Protein AF-A0A7S2Q1T5-F1 (afdb_monomer)

Nearest PDB structures (foldseek):
  7xq0-assembly1_A  TM=6.386E-01  e=3.402E-02  Homo sapiens
  7xpz-assembly1_A  TM=6.525E-01  e=1.070E-01  Homo sapiens
  7tx7-assembly1_A  TM=6.427E-01  e=5.008E-01  Homo sapiens
  8xv2-assembly1_A  TM=7.021E-01  e=6.818E-01  Escherichia coli
  8tth-assembly1_A  TM=6.198E-01  e=5.469E-01  Staphylococcus aureus

Solvent-accessible surface area (backbone atoms only — not comparable to full-atom values): 14417 Å² total; per-residue (Å²): 144,86,85,76,72,75,69,58,65,66,62,68,72,72,74,75,70,66,77,78,72,77,80,82,82,68,97,44,71,70,61,55,48,50,58,53,72,68,34,66,68,50,51,51,48,32,51,30,50,14,50,48,48,24,44,45,52,32,48,51,54,52,50,50,50,57,37,60,71,27,58,82,79,44,44,70,61,30,50,48,54,60,70,44,42,64,60,54,51,54,45,28,74,64,49,23,58,54,49,43,52,45,31,72,76,71,35,60,24,64,50,44,51,49,33,48,49,26,46,45,51,20,37,50,28,69,58,68,44,55,79,85,40,46,61,55,23,53,52,27,41,29,53,26,50,23,36,50,53,33,50,52,53,51,48,43,65,60,39,43,56,79,87,48,35,67,57,54,50,51,51,40,52,50,44,25,59,70,45,34,60,54,30,60,72,42,64,82,45,60,61,62,61,39,31,50,51,48,38,48,52,34,45,68,42,36,46,59,48,22,52,51,37,46,55,24,49,79,69,75,45,62,43,64,70,83,73,76,82,67,74,86,74,75,85,85,81,85,82,85,81,91,75,90,82,94,81,82,91,79,83,89,134

Secondary structure (DSSP, 8-state):
---SSHHHHHHHTSS-------------HHHHHHHHHH-HHHHHHHHHHHHHHHHHHHHHHHHHHHHHHHTTT-HHHHHHHHHHHHHHHHTHHHHHHHHHHHHHHH-HHHHHHHHHHHHHHHHHHHHH--GGGHHHHHHHHHHHHHHHHHHHHHHHHHHS-HHHHHHHHHHHHHHHHHHTHHHHHTSSS-HHHHHHHHHHHHHHHHHHHHHHHHHHHHTT-TT---GGGSGGGS-------------------

Radius of gyration: 26.72 Å; Cα contacts (8 Å, |Δi|>4): 213; chains: 1; bounding box: 74×46×107 Å

Structure (mmCIF, N/CA/C/O backbone):
data_AF-A0A7S2Q1T5-F1
#
_entry.id   AF-A0A7S2Q1T5-F1
#
loop_
_atom_site.group_PDB
_atom_site.id
_atom_site.type_symbol
_atom_site.label_atom_id
_atom_site.label_alt_id
_atom_site.label_comp_id
_atom_site.label_asym_id
_atom_site.label_entity_id
_atom_site.label_seq_id
_atom_site.pdbx_PDB_ins_code
_atom_site.Cartn_x
_atom_site.Cartn_y
_atom_site.Cartn_z
_atom_site.occupancy
_atom_site.B_iso_or_equiv
_atom_site.auth_seq_id
_atom_site.auth_comp_id
_atom_site.auth_asym_id
_atom_site.auth_atom_id
_atom_site.pdbx_PDB_model_num
ATOM 1 N N . TYR A 1 1 ? -54.653 -20.239 -0.314 1.00 38.56 1 TYR A N 1
ATOM 2 C CA . TYR A 1 1 ? -53.300 -20.462 -0.855 1.00 38.56 1 TYR A CA 1
ATOM 3 C C . TYR A 1 1 ? -52.506 -19.168 -0.736 1.00 38.56 1 TYR A C 1
ATOM 5 O O . TYR A 1 1 ? -52.424 -18.409 -1.685 1.00 38.56 1 TYR A O 1
ATOM 13 N N . ALA A 1 2 ? -52.001 -18.876 0.459 1.00 35.34 2 ALA A N 1
ATOM 14 C CA . ALA A 1 2 ? -51.075 -17.777 0.718 1.00 35.34 2 ALA A CA 1
ATOM 15 C C . ALA A 1 2 ? -50.133 -18.292 1.808 1.00 35.34 2 ALA A C 1
ATOM 17 O O . ALA A 1 2 ? -50.491 -18.339 2.980 1.00 35.34 2 ALA A O 1
ATOM 18 N N . SER A 1 3 ? -49.017 -18.876 1.385 1.00 38.25 3 SER A N 1
ATOM 19 C CA . SER A 1 3 ? -48.050 -19.536 2.257 1.00 38.25 3 SER A CA 1
ATOM 20 C C . SER A 1 3 ? -46.736 -19.643 1.499 1.00 38.25 3 SER A C 1
ATOM 22 O O . SER A 1 3 ? -46.649 -20.447 0.578 1.00 38.25 3 SER A O 1
ATOM 24 N N . SER A 1 4 ? -45.770 -18.795 1.867 1.00 37.28 4 SER A N 1
ATOM 25 C CA . SER A 1 4 ? -44.366 -19.162 2.145 1.00 37.28 4 SER A CA 1
ATOM 26 C C . SER A 1 4 ? -43.333 -18.085 1.792 1.00 37.28 4 SER A C 1
ATOM 28 O O . SER A 1 4 ? -42.191 -18.224 2.219 1.00 37.28 4 SER A O 1
ATOM 30 N N . GLU A 1 5 ? -43.676 -17.008 1.078 1.00 39.00 5 GLU A N 1
ATOM 31 C CA . GLU A 1 5 ? -42.655 -16.042 0.616 1.00 39.00 5 GLU A CA 1
ATOM 32 C C . GLU A 1 5 ? -42.371 -14.879 1.586 1.00 39.00 5 GLU A C 1
ATOM 34 O O . GLU A 1 5 ? -41.233 -14.413 1.667 1.00 39.00 5 GLU A O 1
ATOM 39 N N . ASP A 1 6 ? -43.316 -14.497 2.449 1.00 35.53 6 ASP A N 1
ATOM 40 C CA . ASP A 1 6 ? -43.117 -13.356 3.364 1.00 35.53 6 ASP A CA 1
ATOM 41 C C . ASP A 1 6 ? -42.281 -13.679 4.621 1.00 35.53 6 ASP A C 1
ATOM 43 O O . ASP A 1 6 ? -41.791 -12.786 5.317 1.00 35.53 6 ASP A O 1
ATOM 47 N N . SER A 1 7 ? -42.027 -14.961 4.906 1.00 35.47 7 SER A N 1
ATOM 48 C CA . SER A 1 7 ? -41.220 -15.379 6.066 1.00 35.47 7 SER A CA 1
ATOM 49 C C . SER A 1 7 ? -39.706 -15.270 5.836 1.00 35.47 7 SER A C 1
ATOM 51 O O . SER A 1 7 ? -38.944 -15.294 6.810 1.00 35.47 7 SER A O 1
ATOM 53 N N . ALA A 1 8 ? -39.240 -15.186 4.586 1.00 35.84 8 ALA A N 1
ATOM 54 C CA . ALA A 1 8 ? -37.808 -15.147 4.283 1.00 35.84 8 ALA A CA 1
ATOM 55 C C . ALA A 1 8 ? -37.251 -13.714 4.313 1.00 35.84 8 ALA A C 1
ATOM 57 O O . ALA A 1 8 ? -36.136 -13.492 4.791 1.00 35.84 8 ALA A O 1
ATOM 58 N N . GLN A 1 9 ? -38.052 -12.720 3.915 1.00 36.47 9 GLN A N 1
ATOM 59 C CA . GLN A 1 9 ? -37.635 -11.315 3.942 1.00 36.47 9 GLN A CA 1
ATOM 60 C C . GLN A 1 9 ? -37.572 -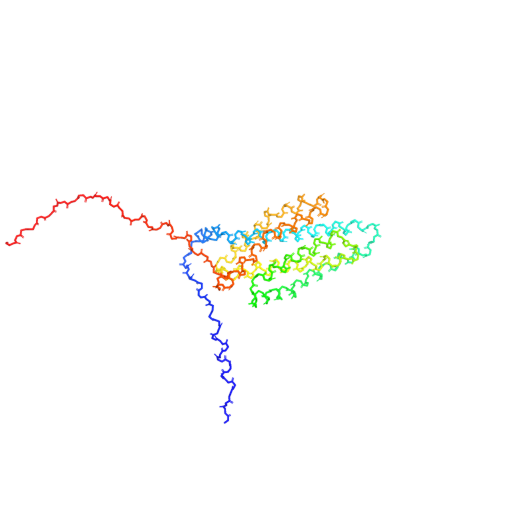10.727 5.359 1.00 36.47 9 GLN A C 1
ATOM 62 O O . GLN A 1 9 ? -36.718 -9.885 5.645 1.00 36.47 9 GLN A O 1
ATOM 67 N N . PHE A 1 10 ? -38.383 -11.225 6.297 1.00 32.50 10 PHE A N 1
ATOM 68 C CA . PHE A 1 10 ? -38.368 -10.728 7.677 1.00 32.50 10 PHE A CA 1
ATOM 69 C C . PHE A 1 10 ? -37.199 -11.267 8.524 1.00 32.50 10 PHE A C 1
ATOM 71 O O . PHE A 1 10 ? -36.849 -10.686 9.554 1.00 32.50 10 PHE A O 1
ATOM 78 N N . LYS A 1 11 ? -36.540 -12.349 8.084 1.00 31.81 11 LYS A N 1
ATOM 79 C CA . LYS A 1 11 ? -35.374 -12.934 8.774 1.00 31.81 11 LYS A CA 1
ATOM 80 C C . LYS A 1 11 ? -34.030 -12.358 8.322 1.00 31.81 11 LYS A C 1
ATOM 82 O O . LYS A 1 11 ? -33.058 -12.480 9.064 1.00 31.81 11 LYS A O 1
ATOM 87 N N . PHE A 1 12 ? -33.971 -11.674 7.178 1.00 31.44 12 PHE A N 1
ATOM 88 C CA . PHE A 1 12 ? -32.728 -11.071 6.677 1.00 31.44 12 PHE A CA 1
ATOM 89 C C . PHE A 1 12 ? -32.431 -9.683 7.278 1.00 31.44 12 PHE A C 1
ATOM 91 O O . PHE A 1 12 ? -31.288 -9.236 7.274 1.00 31.44 12 PHE A O 1
ATOM 98 N N . ARG A 1 13 ? -33.425 -9.022 7.893 1.00 33.59 13 ARG A N 1
ATOM 99 C CA . ARG A 1 13 ? -33.257 -7.711 8.556 1.00 33.59 13 ARG A CA 1
ATOM 100 C C . ARG A 1 13 ? -32.803 -7.759 10.022 1.00 33.59 13 ARG A C 1
ATOM 102 O O . ARG A 1 13 ? -32.566 -6.707 10.602 1.00 33.59 13 ARG A O 1
ATOM 109 N N . ARG A 1 14 ? -32.656 -8.940 10.641 1.00 32.34 14 ARG A N 1
ATOM 110 C CA . ARG A 1 14 ? -32.351 -9.074 12.089 1.00 32.34 14 ARG A CA 1
ATOM 111 C C . ARG A 1 14 ? -30.921 -9.499 12.450 1.00 32.34 14 ARG A C 1
ATOM 113 O O . ARG A 1 14 ? -30.653 -9.734 13.622 1.00 32.34 14 ARG A O 1
ATOM 120 N N . LYS A 1 15 ? -29.993 -9.565 11.489 1.00 30.88 15 LYS A N 1
ATOM 121 C CA . LYS A 1 15 ? -28.557 -9.825 11.750 1.00 30.88 15 LYS A CA 1
ATOM 122 C C . LYS A 1 15 ? -27.617 -8.677 11.358 1.00 30.88 15 LYS A C 1
ATOM 124 O O . LYS A 1 15 ? -26.413 -8.872 11.275 1.00 30.88 15 LYS A O 1
ATOM 129 N N . LEU A 1 16 ? -28.159 -7.470 11.208 1.00 32.78 16 LEU A N 1
ATOM 130 C CA . LEU A 1 16 ? -27.409 -6.214 11.318 1.00 32.78 16 LEU A CA 1
ATOM 131 C C . LEU A 1 16 ? -27.564 -5.657 12.742 1.00 32.78 16 LEU A C 1
ATOM 133 O O . LEU A 1 16 ? -27.908 -4.500 12.948 1.00 32.78 16 LEU A O 1
ATOM 137 N N . SER A 1 17 ? -27.323 -6.493 13.755 1.00 30.30 17 SER A N 1
ATOM 138 C CA . SER A 1 17 ? -26.876 -5.958 15.036 1.00 30.30 17 SER A CA 1
ATOM 139 C C . SER A 1 17 ? -25.410 -5.591 14.835 1.00 30.30 17 SER A C 1
ATOM 141 O O . SER A 1 17 ? -24.516 -6.409 15.060 1.00 30.30 17 SER A O 1
ATOM 143 N N . LEU A 1 18 ? -25.180 -4.375 14.333 1.00 35.44 18 LEU A N 1
ATOM 144 C CA . LEU A 1 18 ? -23.934 -3.671 14.605 1.00 35.44 18 LEU A CA 1
ATOM 145 C C . LEU A 1 18 ? -23.643 -3.888 16.096 1.00 35.44 18 LEU A C 1
ATOM 147 O O . LEU A 1 18 ? -24.544 -3.636 16.906 1.00 35.44 18 LEU A O 1
ATOM 151 N N . PRO A 1 19 ? -22.465 -4.403 16.491 1.00 32.06 19 PRO A N 1
ATOM 152 C CA . PRO A 1 19 ? -22.077 -4.267 17.879 1.00 32.06 19 PRO A CA 1
ATOM 153 C C . PRO A 1 19 ? -22.154 -2.770 18.158 1.00 32.06 19 PRO A C 1
ATOM 155 O O . PRO A 1 19 ? -21.551 -1.977 17.434 1.00 32.06 19 PRO A O 1
ATOM 158 N N . ALA A 1 20 ? -22.991 -2.394 19.123 1.00 36.72 20 ALA A N 1
ATOM 159 C CA . ALA A 1 20 ? -23.042 -1.043 19.632 1.00 36.72 20 ALA A CA 1
ATOM 160 C C . ALA A 1 20 ? -21.623 -0.714 20.103 1.00 36.72 20 ALA A C 1
ATOM 162 O O . ALA A 1 20 ? -21.206 -1.126 21.184 1.00 36.72 20 ALA A O 1
ATOM 163 N N . ALA A 1 21 ? -20.849 -0.058 19.238 1.00 39.84 21 ALA A N 1
ATOM 164 C CA . ALA A 1 21 ? -19.653 0.639 19.645 1.00 39.84 21 ALA A CA 1
ATOM 165 C C . ALA A 1 21 ? -20.145 1.634 20.692 1.00 39.84 21 ALA A C 1
ATOM 167 O O . ALA A 1 21 ? -21.014 2.457 20.397 1.00 39.84 21 ALA A O 1
ATOM 168 N N . GLY A 1 22 ? -19.694 1.443 21.932 1.00 35.31 22 GLY A N 1
ATOM 169 C CA . GLY A 1 22 ? -20.070 2.282 23.055 1.00 35.31 22 GLY A CA 1
ATOM 170 C C . GLY A 1 22 ? -19.948 3.743 22.651 1.00 35.31 22 GLY A C 1
ATOM 171 O O . GLY A 1 22 ? -18.884 4.200 22.241 1.00 35.31 22 GLY A O 1
ATOM 172 N N . LEU A 1 23 ? -21.082 4.434 22.716 1.00 41.38 23 LEU A N 1
ATOM 173 C CA . LEU A 1 23 ? -21.193 5.874 22.594 1.00 41.38 23 LEU A CA 1
ATOM 174 C C . LEU A 1 23 ? -20.383 6.512 23.726 1.00 41.38 23 LEU A C 1
ATOM 176 O O . LEU A 1 23 ? -20.900 6.714 24.820 1.00 41.38 23 LEU A O 1
ATOM 180 N N . CYS A 1 24 ? -19.134 6.878 23.458 1.00 40.81 24 CYS A N 1
ATOM 181 C CA . CYS A 1 24 ? -18.542 8.044 24.104 1.00 40.81 24 CYS A CA 1
ATOM 182 C C . CYS A 1 24 ? -19.036 9.269 23.325 1.00 40.81 24 CYS A C 1
ATOM 184 O O . CYS A 1 24 ? -18.337 9.819 22.484 1.00 40.81 24 CYS A O 1
ATOM 186 N N . GLY A 1 25 ? -20.307 9.620 23.536 1.00 42.06 25 GLY A N 1
ATOM 187 C CA . GLY A 1 25 ? -20.882 10.867 23.053 1.00 42.06 25 GLY A CA 1
ATOM 188 C C . GLY A 1 25 ? -20.414 12.006 23.949 1.00 42.06 25 GLY A C 1
ATOM 189 O O . GLY A 1 25 ? -20.877 12.136 25.078 1.00 42.06 25 GLY A O 1
ATOM 190 N N . GLY A 1 26 ? -19.487 12.813 23.448 1.00 43.25 26 GLY A N 1
ATOM 191 C CA . GLY A 1 26 ? -19.022 14.034 24.093 1.00 43.25 26 GLY A CA 1
ATOM 192 C C . GLY A 1 26 ? -18.026 14.726 23.177 1.00 43.25 26 GLY A C 1
ATOM 193 O O . GLY A 1 26 ? -16.894 14.276 23.055 1.00 43.25 26 GLY A O 1
ATOM 194 N N . SER A 1 27 ? -18.460 15.795 22.505 1.00 48.47 27 SER A N 1
ATOM 195 C CA . SER A 1 27 ? -17.718 16.508 21.460 1.00 48.47 27 SER A CA 1
ATOM 196 C C . SER A 1 27 ? -16.504 17.273 22.006 1.00 48.47 27 SER A C 1
ATOM 198 O O . SER A 1 27 ? -16.461 18.501 21.993 1.00 48.47 27 SER A O 1
ATOM 200 N N . ASN A 1 28 ? -15.491 16.554 22.467 1.00 54.44 28 ASN A N 1
ATOM 201 C CA . ASN A 1 28 ? -14.189 17.105 22.795 1.00 54.44 28 ASN A CA 1
ATOM 202 C C . ASN A 1 28 ? -13.192 16.518 21.800 1.00 54.44 28 ASN A C 1
ATOM 204 O O . ASN A 1 28 ? -12.457 15.592 22.128 1.00 54.44 28 ASN A O 1
ATOM 208 N N . GLY A 1 29 ? -13.150 17.062 20.578 1.00 59.19 29 GLY A N 1
ATOM 209 C CA . GLY A 1 29 ? -12.287 16.548 19.502 1.00 59.19 29 GLY A CA 1
ATOM 210 C C . GLY A 1 29 ? -10.804 16.405 19.891 1.00 59.19 29 GLY A C 1
ATOM 211 O O . GLY A 1 29 ? -10.095 15.572 19.337 1.00 59.19 29 GLY A O 1
ATOM 212 N N . LEU A 1 30 ? -10.336 17.158 20.895 1.00 61.34 30 LEU A N 1
ATOM 213 C CA . LEU A 1 30 ? -8.997 17.020 21.486 1.00 61.34 30 LEU A CA 1
ATOM 214 C C . LEU A 1 30 ? -8.839 15.799 22.413 1.00 61.34 30 LEU A C 1
ATOM 216 O O . LEU A 1 30 ? -7.769 15.188 22.432 1.00 61.34 30 LEU A O 1
ATOM 220 N N . ALA A 1 31 ? -9.870 15.438 23.179 1.00 61.03 31 ALA A N 1
ATOM 221 C CA . ALA A 1 31 ? -9.855 14.258 24.043 1.00 61.03 31 ALA A CA 1
ATOM 222 C C . ALA A 1 31 ? -9.924 12.971 23.205 1.00 61.03 31 ALA A C 1
ATOM 224 O O . ALA A 1 31 ? -9.130 12.054 23.420 1.00 61.03 31 ALA A O 1
ATOM 225 N N . ASP A 1 32 ? -10.771 12.964 22.174 1.00 65.94 32 ASP A N 1
ATOM 226 C CA . ASP A 1 32 ? -10.878 11.857 21.218 1.00 65.94 32 ASP A CA 1
ATOM 227 C C . ASP A 1 32 ? -9.577 11.652 20.436 1.00 65.94 32 ASP A C 1
ATOM 229 O O . ASP A 1 32 ? -9.099 10.524 20.292 1.00 65.94 32 ASP A O 1
ATOM 233 N N . LEU A 1 33 ? -8.925 12.742 20.017 1.00 71.19 33 LEU A N 1
ATOM 234 C CA . LEU A 1 33 ? -7.611 12.685 19.379 1.00 71.19 33 LEU A CA 1
ATOM 235 C C . LEU A 1 33 ? -6.562 12.027 20.289 1.00 71.19 33 LEU A C 1
ATOM 237 O O . LEU A 1 33 ? -5.771 11.206 19.823 1.00 71.19 33 LEU A O 1
ATOM 241 N N . ARG A 1 34 ? -6.555 12.350 21.589 1.00 75.38 34 ARG A N 1
ATOM 242 C CA . ARG A 1 34 ? -5.617 11.750 22.550 1.00 75.38 34 ARG A CA 1
ATOM 243 C C . ARG A 1 34 ? -5.838 10.241 22.679 1.00 75.38 34 ARG A C 1
ATOM 245 O O . ARG A 1 34 ? -4.854 9.509 22.735 1.00 75.38 34 ARG A O 1
ATOM 252 N N . VAL A 1 35 ? -7.086 9.773 22.692 1.00 72.94 35 VAL A N 1
ATOM 253 C CA . VAL A 1 35 ? -7.415 8.335 22.747 1.00 72.94 35 VAL A CA 1
ATOM 254 C C . VAL A 1 35 ? -6.992 7.617 21.461 1.00 72.94 35 VAL A C 1
ATOM 256 O O . VAL A 1 35 ? -6.421 6.527 21.508 1.00 72.94 35 VAL A O 1
ATOM 259 N N . VAL A 1 36 ? -7.197 8.242 20.300 1.00 74.19 36 VAL A N 1
ATOM 260 C CA . VAL A 1 36 ? -6.747 7.695 19.010 1.00 74.19 36 VAL A CA 1
ATOM 261 C C . VAL A 1 36 ? -5.221 7.568 18.965 1.00 74.19 36 VAL A C 1
ATOM 263 O O . VAL A 1 36 ? -4.707 6.525 18.549 1.00 74.19 36 VAL A O 1
ATOM 266 N N . LEU A 1 37 ? -4.506 8.607 19.410 1.00 78.19 37 LEU A N 1
ATOM 267 C CA . LEU A 1 37 ? -3.043 8.683 19.395 1.00 78.19 37 LEU A CA 1
ATOM 268 C C . LEU A 1 37 ? -2.368 7.889 20.522 1.00 78.19 37 LEU A C 1
ATOM 270 O O . LEU A 1 37 ? -1.185 7.583 20.408 1.00 78.19 37 LEU A O 1
ATOM 274 N N . SER A 1 38 ? -3.065 7.533 21.600 1.00 78.88 38 SER A N 1
ATOM 275 C CA . SER A 1 38 ? -2.488 6.704 22.669 1.00 78.88 38 SER A CA 1
ATOM 276 C C . SER A 1 38 ? -2.499 5.209 22.334 1.00 78.88 38 SER A C 1
ATOM 278 O O . SER A 1 38 ? -1.778 4.424 22.950 1.00 78.88 38 SER A O 1
ATOM 280 N N . SER A 1 39 ? -3.274 4.796 21.327 1.00 80.44 39 SER A N 1
ATOM 281 C CA . SER A 1 39 ? -3.381 3.394 20.939 1.00 80.44 39 SER A CA 1
ATOM 282 C C . SER A 1 39 ? -2.200 2.940 20.076 1.00 80.44 39 SER A C 1
ATOM 284 O O . SER A 1 39 ? -2.057 3.329 18.914 1.00 80.44 39 SER A O 1
ATOM 286 N N . LEU A 1 40 ? -1.389 2.016 20.607 1.00 79.94 40 LEU A N 1
ATOM 287 C CA . LEU A 1 40 ? -0.318 1.336 19.860 1.00 79.94 40 LEU A CA 1
ATOM 288 C C . LEU A 1 40 ? -0.837 0.695 18.563 1.00 79.94 40 LEU A C 1
ATOM 290 O O . LEU A 1 40 ? -0.150 0.675 17.545 1.00 79.94 40 LEU A O 1
ATOM 294 N N . ARG A 1 41 ? -2.073 0.190 18.587 1.00 80.75 41 ARG A N 1
ATOM 295 C CA . ARG A 1 41 ? -2.730 -0.423 17.431 1.00 80.75 41 ARG A CA 1
ATOM 296 C C . ARG A 1 41 ? -2.937 0.587 16.295 1.00 80.75 41 ARG A C 1
ATOM 298 O O . ARG A 1 41 ? -2.727 0.227 15.137 1.00 80.75 41 ARG A O 1
ATOM 305 N N . THR A 1 42 ? -3.306 1.828 16.615 1.00 84.19 42 THR A N 1
ATOM 306 C CA . THR A 1 42 ? -3.422 2.923 15.638 1.00 84.19 42 THR A CA 1
ATOM 307 C C . THR A 1 42 ? -2.062 3.250 15.023 1.00 84.19 42 THR A C 1
ATOM 309 O O . THR A 1 42 ? -1.956 3.382 13.807 1.00 84.19 42 THR A O 1
ATOM 312 N N . TRP A 1 43 ? -1.001 3.308 15.832 1.00 84.06 43 TRP A N 1
ATOM 313 C CA . TRP A 1 43 ? 0.351 3.567 15.328 1.00 84.06 43 TRP A CA 1
ATOM 314 C C . TRP A 1 43 ? 0.884 2.448 14.437 1.00 84.06 43 TR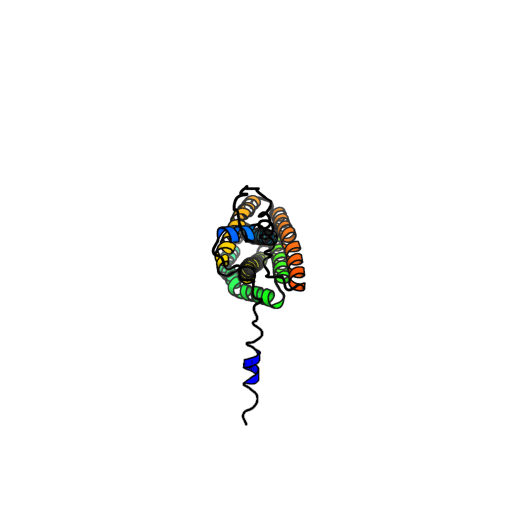P A C 1
ATOM 316 O O . TRP A 1 43 ? 1.451 2.733 13.387 1.00 84.06 43 TRP A O 1
ATOM 326 N N . LEU A 1 44 ? 0.659 1.181 14.799 1.00 83.69 44 LEU A N 1
ATOM 327 C CA . LEU A 1 44 ? 1.007 0.045 13.939 1.00 83.69 44 LEU A CA 1
ATOM 328 C C . LEU A 1 44 ? 0.250 0.092 12.608 1.00 83.69 44 LEU A C 1
ATOM 330 O O . LEU A 1 44 ? 0.838 -0.188 11.565 1.00 83.69 44 LEU A O 1
ATOM 334 N N . PHE A 1 45 ? -1.025 0.493 12.633 1.00 88.12 45 PHE A N 1
ATOM 335 C CA . PHE A 1 45 ? -1.796 0.746 11.420 1.00 88.12 45 PHE A CA 1
ATOM 336 C C . PHE A 1 45 ? -1.181 1.877 10.585 1.00 88.12 45 PHE A C 1
ATOM 338 O O . PHE A 1 45 ? -0.913 1.661 9.408 1.00 88.12 45 PHE A O 1
ATOM 345 N N . PHE A 1 46 ? -0.902 3.046 11.170 1.00 89.88 46 PHE A N 1
ATOM 346 C CA . PHE A 1 46 ? -0.320 4.184 10.449 1.00 89.88 46 PHE A CA 1
ATOM 347 C C . PHE A 1 46 ? 1.056 3.873 9.859 1.00 89.88 46 PHE A C 1
ATOM 349 O O . PHE A 1 46 ? 1.318 4.222 8.710 1.00 89.88 46 PHE A O 1
ATOM 356 N N . LEU A 1 47 ? 1.917 3.184 10.609 1.00 87.56 47 LEU A N 1
ATOM 357 C CA . LEU A 1 47 ? 3.239 2.776 10.141 1.00 87.56 47 LEU A CA 1
ATOM 358 C C . LEU A 1 47 ? 3.145 1.709 9.047 1.00 87.56 47 LEU A C 1
ATOM 360 O O . LEU A 1 47 ? 3.825 1.825 8.031 1.00 87.56 47 LEU A O 1
ATOM 364 N N . GLY A 1 48 ? 2.292 0.693 9.218 1.00 86.31 48 GLY A N 1
ATOM 365 C CA . GLY A 1 48 ? 2.112 -0.372 8.228 1.00 86.31 48 GLY A CA 1
ATOM 366 C C . GLY A 1 48 ? 1.512 0.152 6.927 1.00 86.31 48 GLY A C 1
ATOM 367 O O . GLY A 1 48 ? 2.038 -0.107 5.844 1.00 86.31 48 GLY A O 1
ATOM 368 N N . TYR A 1 49 ? 0.462 0.967 7.043 1.00 87.44 49 TYR A N 1
ATOM 369 C CA . TYR A 1 49 ? -0.125 1.700 5.926 1.00 87.44 49 TYR A CA 1
ATOM 370 C C . TYR A 1 49 ? 0.924 2.568 5.229 1.00 87.44 49 TYR A C 1
ATOM 372 O O . TYR A 1 49 ? 1.131 2.432 4.025 1.00 87.44 49 TYR A O 1
ATOM 380 N N . GLY A 1 50 ? 1.620 3.413 5.993 1.00 88.94 50 GLY A N 1
ATOM 381 C CA . GLY A 1 50 ? 2.600 4.351 5.470 1.00 88.94 50 GLY A CA 1
ATOM 382 C C . GLY A 1 50 ? 3.723 3.653 4.716 1.00 88.94 50 GLY A C 1
ATOM 383 O O . GLY A 1 50 ? 3.967 3.984 3.564 1.00 88.94 50 GLY A O 1
ATOM 384 N N . VAL A 1 51 ? 4.344 2.624 5.297 1.00 88.81 51 VAL A N 1
ATOM 385 C CA . VAL A 1 51 ? 5.440 1.885 4.648 1.00 88.81 51 VAL A CA 1
ATOM 386 C C . VAL A 1 51 ? 4.992 1.191 3.365 1.00 88.81 51 VAL A C 1
ATOM 388 O O . VAL A 1 51 ? 5.701 1.254 2.358 1.00 88.81 51 VAL A O 1
ATOM 391 N N . CYS A 1 52 ? 3.820 0.557 3.343 1.00 89.56 52 CYS A N 1
ATOM 392 C CA . CYS A 1 52 ? 3.334 -0.080 2.121 1.00 89.56 52 CYS A CA 1
ATOM 393 C C . CYS A 1 52 ? 2.925 0.930 1.047 1.00 89.56 52 CYS A C 1
ATOM 395 O O . CYS A 1 52 ? 3.225 0.718 -0.127 1.00 89.56 52 CYS A O 1
ATOM 397 N N . ALA A 1 53 ? 2.291 2.035 1.432 1.00 89.12 53 ALA A N 1
ATOM 398 C CA . ALA A 1 53 ? 1.949 3.102 0.505 1.00 89.12 53 ALA A CA 1
ATOM 399 C C . ALA A 1 53 ? 3.217 3.757 -0.071 1.00 89.12 53 ALA A C 1
ATOM 401 O O . ALA A 1 53 ? 3.330 3.942 -1.282 1.00 89.12 53 ALA A O 1
ATOM 402 N N . THR A 1 54 ? 4.222 4.017 0.769 1.00 88.94 54 THR A N 1
ATOM 403 C CA . THR A 1 54 ? 5.541 4.507 0.351 1.00 88.94 54 THR A CA 1
ATOM 404 C C . THR A 1 54 ? 6.267 3.502 -0.548 1.00 88.94 54 THR A C 1
ATOM 406 O O . THR A 1 54 ? 6.919 3.918 -1.500 1.00 88.94 54 THR A O 1
ATOM 409 N N . SER A 1 55 ? 6.107 2.192 -0.329 1.00 87.06 55 SER A N 1
ATOM 410 C CA . SER A 1 55 ? 6.642 1.159 -1.234 1.00 87.06 55 SER A CA 1
ATOM 411 C C . SER A 1 55 ? 6.013 1.249 -2.630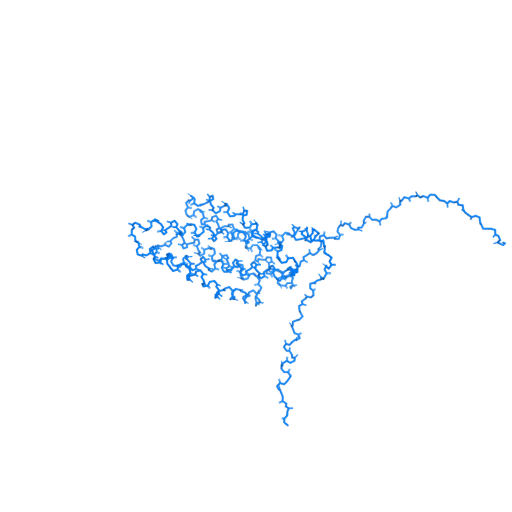 1.00 87.06 55 SER A C 1
ATOM 413 O O . SER A 1 55 ? 6.710 1.093 -3.630 1.00 87.06 55 SER A O 1
ATOM 415 N N . GLY A 1 56 ? 4.714 1.559 -2.710 1.00 86.88 56 GLY A N 1
ATOM 416 C CA . GLY A 1 56 ? 4.035 1.842 -3.975 1.00 86.88 56 GLY A CA 1
ATOM 417 C C . GLY A 1 56 ? 4.562 3.109 -4.659 1.00 86.88 56 GLY A C 1
ATOM 418 O O . GLY A 1 56 ? 4.842 3.093 -5.856 1.00 86.88 56 GLY A O 1
ATOM 419 N N . VAL A 1 57 ? 4.776 4.189 -3.897 1.00 87.62 57 VAL A N 1
ATOM 420 C CA . VAL A 1 57 ? 5.360 5.445 -4.412 1.00 87.62 57 VAL A CA 1
ATOM 421 C C . VAL A 1 57 ? 6.777 5.223 -4.942 1.00 87.62 57 VAL A C 1
ATOM 423 O O . VAL A 1 57 ? 7.070 5.600 -6.074 1.00 87.62 57 VAL A O 1
ATOM 426 N N . TRP A 1 58 ? 7.642 4.571 -4.161 1.00 88.06 58 TRP A N 1
ATOM 427 C CA . TRP A 1 58 ? 8.984 4.179 -4.598 1.00 88.06 58 TRP A CA 1
ATOM 428 C C . TRP A 1 58 ? 8.919 3.345 -5.878 1.00 88.06 58 TRP A C 1
ATOM 430 O O . TRP A 1 58 ? 9.630 3.618 -6.843 1.00 88.06 58 TRP A O 1
ATOM 440 N N . GLY A 1 59 ? 8.007 2.374 -5.916 1.00 83.88 59 GLY A N 1
ATOM 441 C CA . GLY A 1 59 ? 7.802 1.522 -7.071 1.00 83.88 59 GLY A CA 1
ATOM 442 C C . GLY A 1 59 ? 7.450 2.277 -8.347 1.00 83.88 59 GLY A C 1
ATOM 443 O O . GLY A 1 59 ? 7.980 1.970 -9.413 1.00 83.88 59 GLY A O 1
ATOM 444 N N . LEU A 1 60 ? 6.602 3.295 -8.228 1.00 84.62 60 LEU A N 1
ATOM 445 C CA . LEU A 1 60 ? 6.221 4.161 -9.336 1.00 84.62 60 LEU A CA 1
ATOM 446 C C . LEU A 1 60 ? 7.405 5.003 -9.838 1.00 84.62 60 LEU A C 1
ATOM 448 O O . LEU A 1 60 ? 7.593 5.113 -11.047 1.00 84.62 60 LEU A O 1
ATOM 452 N N . VAL A 1 61 ? 8.239 5.526 -8.931 1.00 85.62 61 VAL A N 1
ATOM 453 C CA . VAL A 1 61 ? 9.467 6.268 -9.281 1.00 85.62 61 VAL A CA 1
ATOM 454 C C . VAL A 1 61 ? 10.459 5.371 -10.026 1.00 85.62 61 VAL A C 1
ATOM 456 O O . VAL A 1 61 ? 10.952 5.746 -11.089 1.00 85.62 61 VAL A O 1
ATOM 459 N N . ILE A 1 62 ? 10.723 4.163 -9.517 1.00 84.75 62 ILE A N 1
ATOM 460 C CA . ILE A 1 62 ? 11.633 3.216 -10.177 1.00 84.75 62 ILE A CA 1
ATOM 461 C C . ILE A 1 62 ? 11.078 2.778 -11.532 1.00 84.75 62 ILE A C 1
ATOM 463 O O . ILE A 1 62 ? 11.828 2.723 -12.505 1.00 84.75 62 ILE A O 1
ATOM 467 N N . PHE A 1 63 ? 9.775 2.502 -11.622 1.00 83.81 63 PHE A N 1
ATOM 468 C CA . PHE A 1 63 ? 9.129 2.147 -12.881 1.00 83.81 63 PHE A CA 1
ATOM 469 C C . PHE A 1 63 ? 9.290 3.251 -13.935 1.00 83.81 63 PHE A C 1
ATOM 471 O O . PHE A 1 63 ? 9.672 2.961 -15.067 1.00 83.81 63 PHE A O 1
ATOM 478 N N . GLN A 1 64 ? 9.073 4.517 -13.564 1.00 83.31 64 GLN A N 1
ATOM 479 C CA . GLN A 1 64 ? 9.316 5.649 -14.461 1.00 83.31 64 GLN A CA 1
ATOM 480 C C . GLN A 1 64 ? 10.783 5.723 -14.903 1.00 83.31 64 GLN A C 1
ATOM 482 O O . GLN A 1 64 ? 11.042 5.893 -16.092 1.00 83.31 64 GLN A O 1
ATOM 487 N N . GLY A 1 65 ? 11.735 5.512 -13.988 1.00 82.62 65 GLY A N 1
ATOM 488 C CA . GLY A 1 65 ? 13.159 5.434 -14.326 1.00 82.62 65 GLY A CA 1
ATOM 489 C C . GLY A 1 65 ? 13.468 4.337 -15.352 1.00 82.62 65 GLY A C 1
ATOM 490 O O . GLY A 1 65 ? 14.146 4.597 -16.344 1.00 82.62 65 GLY A O 1
ATOM 491 N N . VAL A 1 66 ? 12.902 3.137 -15.176 1.00 81.06 66 VAL A N 1
ATOM 492 C CA . VAL A 1 66 ? 13.039 2.023 -16.134 1.00 81.06 66 VAL A CA 1
ATOM 493 C C . VAL A 1 66 ? 12.466 2.391 -17.501 1.00 81.06 66 VAL A C 1
ATOM 495 O O . VAL A 1 66 ? 13.083 2.091 -18.517 1.00 81.06 66 VAL A O 1
ATOM 498 N N . VAL A 1 67 ? 11.303 3.042 -17.554 1.00 82.06 67 VAL A N 1
ATOM 499 C CA . VAL A 1 67 ? 10.697 3.471 -18.823 1.00 82.06 67 VAL A CA 1
ATOM 500 C C . VAL A 1 67 ? 11.572 4.515 -19.524 1.00 82.06 67 VAL A C 1
ATOM 502 O O . VAL A 1 67 ? 11.816 4.381 -20.722 1.00 82.06 67 VAL A O 1
ATOM 505 N N . MET A 1 68 ? 12.091 5.509 -18.795 1.00 82.44 68 MET A N 1
ATOM 506 C CA . MET A 1 68 ? 12.947 6.565 -19.354 1.00 82.44 68 MET A CA 1
ATOM 507 C C . MET A 1 68 ? 14.281 6.029 -19.886 1.00 82.44 68 MET A C 1
ATOM 509 O O . MET A 1 68 ? 14.694 6.414 -20.975 1.00 82.44 68 MET A O 1
ATOM 513 N N . GLU A 1 69 ? 14.927 5.089 -19.187 1.00 80.62 69 GLU A N 1
ATOM 514 C CA . GLU A 1 69 ? 16.148 4.419 -19.674 1.00 80.62 69 GLU A CA 1
ATOM 515 C C . GLU A 1 69 ? 15.934 3.709 -21.024 1.00 80.62 69 GLU A C 1
ATOM 517 O O . GLU A 1 69 ? 16.870 3.533 -21.803 1.00 80.62 69 GLU A O 1
ATOM 522 N N . GLN A 1 70 ? 14.697 3.301 -21.319 1.00 74.38 70 GLN A N 1
ATOM 523 C CA . GLN A 1 70 ? 14.346 2.536 -22.516 1.00 74.38 70 GLN A CA 1
ATOM 524 C C . GLN A 1 70 ? 13.849 3.403 -23.673 1.00 74.38 70 GLN A C 1
ATOM 526 O O . GLN A 1 70 ? 13.779 2.909 -24.801 1.00 74.38 70 GLN A O 1
ATOM 531 N N . GLN A 1 71 ? 13.588 4.694 -23.442 1.00 72.38 71 GLN A N 1
ATOM 532 C CA . GLN A 1 71 ? 13.210 5.655 -24.487 1.00 72.38 71 GLN A CA 1
ATOM 533 C C . GLN A 1 71 ? 14.323 5.921 -25.521 1.00 72.38 71 GLN A C 1
ATOM 535 O O . GLN A 1 71 ? 14.088 6.662 -26.459 1.00 72.38 71 GLN A O 1
ATOM 540 N N . GLY A 1 72 ? 15.505 5.305 -25.397 1.00 67.94 72 GLY A N 1
ATOM 541 C CA . GLY A 1 72 ? 16.550 5.311 -26.434 1.00 67.94 72 GLY A CA 1
ATOM 542 C C . GLY A 1 72 ? 16.834 3.952 -27.089 1.00 67.94 72 GLY A C 1
ATOM 543 O O . GLY A 1 72 ? 17.636 3.885 -28.015 1.00 67.94 72 GLY A O 1
ATOM 544 N N . TYR A 1 73 ? 16.210 2.864 -26.616 1.00 73.12 73 TYR A N 1
ATOM 545 C CA . TYR A 1 73 ? 16.488 1.491 -27.077 1.00 73.12 73 TYR A CA 1
ATOM 546 C C . TYR A 1 73 ? 15.241 0.765 -27.589 1.00 73.12 73 TYR A C 1
ATOM 548 O O . TYR A 1 73 ? 15.307 0.037 -28.577 1.00 73.12 73 TYR A O 1
ATOM 556 N N . ASN A 1 74 ? 14.095 0.946 -26.928 1.00 79.69 74 ASN A N 1
ATOM 557 C CA . ASN A 1 74 ? 12.826 0.331 -27.307 1.00 79.69 74 ASN A CA 1
ATOM 558 C C . ASN A 1 74 ? 11.663 1.290 -27.019 1.00 79.69 74 ASN A C 1
ATOM 560 O O . ASN A 1 74 ? 10.801 1.045 -26.168 1.00 79.69 74 ASN A O 1
ATOM 564 N N . GLU A 1 75 ? 11.659 2.404 -27.752 1.00 81.94 75 GLU A N 1
ATOM 565 C CA . GLU A 1 75 ? 10.672 3.481 -27.630 1.00 81.94 75 GLU A CA 1
ATOM 566 C C . GLU A 1 75 ? 9.231 2.985 -27.749 1.00 81.94 75 GLU A C 1
ATOM 568 O O . GLU A 1 75 ? 8.355 3.438 -27.015 1.00 81.94 75 GLU A O 1
ATOM 573 N N . HIS A 1 76 ? 8.972 2.022 -28.640 1.00 84.25 76 HIS A N 1
ATOM 574 C CA . HIS A 1 76 ? 7.623 1.504 -28.845 1.00 84.25 76 HIS A CA 1
ATOM 575 C C . HIS A 1 76 ? 7.054 0.878 -27.565 1.00 84.25 76 HIS A C 1
ATOM 577 O O . HIS A 1 76 ? 5.939 1.207 -27.160 1.00 84.25 76 HIS A O 1
ATOM 583 N N . MET A 1 77 ? 7.828 0.023 -26.888 1.00 79.69 77 MET A N 1
ATOM 584 C CA . MET A 1 77 ? 7.384 -0.613 -25.648 1.00 79.69 77 MET A CA 1
ATOM 585 C C . MET A 1 77 ? 7.316 0.379 -24.477 1.00 79.69 77 MET A C 1
ATOM 587 O O . MET A 1 77 ? 6.371 0.321 -23.690 1.00 79.69 77 MET A O 1
ATOM 591 N N . ALA A 1 78 ? 8.257 1.325 -24.383 1.00 80.50 78 ALA A N 1
ATOM 592 C CA . ALA A 1 78 ? 8.230 2.387 -23.371 1.00 80.50 78 ALA A CA 1
ATOM 593 C C . ALA A 1 78 ? 6.977 3.281 -23.499 1.00 80.50 78 ALA A C 1
ATOM 595 O O . ALA A 1 78 ? 6.304 3.585 -22.506 1.00 80.50 78 ALA A O 1
ATOM 596 N N . ASN A 1 79 ? 6.608 3.631 -24.734 1.00 83.31 79 ASN A N 1
ATOM 597 C CA . ASN A 1 79 ? 5.408 4.409 -25.031 1.00 83.31 79 ASN A CA 1
ATOM 598 C C . ASN A 1 79 ? 4.132 3.616 -24.731 1.00 83.31 79 ASN A C 1
ATOM 600 O O . ASN A 1 79 ? 3.197 4.172 -24.157 1.00 83.31 79 ASN A O 1
ATOM 604 N N . GLN A 1 80 ? 4.093 2.316 -25.045 1.00 84.06 80 GLN A N 1
ATOM 605 C CA . GLN A 1 80 ? 2.954 1.466 -24.685 1.00 84.06 80 GLN A CA 1
ATOM 606 C C . GLN A 1 80 ? 2.767 1.358 -23.167 1.00 84.06 80 GLN A C 1
ATOM 608 O O . GLN A 1 80 ? 1.653 1.543 -22.683 1.00 84.06 80 GLN A O 1
ATOM 613 N N . LEU A 1 81 ? 3.836 1.113 -22.406 1.00 81.69 81 LEU A N 1
ATOM 614 C CA . LEU A 1 81 ? 3.764 1.032 -20.943 1.00 81.69 81 LEU A CA 1
ATOM 615 C C . LEU A 1 81 ? 3.209 2.325 -20.328 1.00 81.69 81 LEU A C 1
ATOM 617 O O . LEU A 1 81 ? 2.328 2.274 -19.471 1.00 81.69 81 LEU A O 1
ATOM 621 N N . THR A 1 82 ? 3.664 3.479 -20.818 1.00 81.81 82 THR A N 1
ATOM 622 C CA . THR A 1 82 ? 3.165 4.790 -20.378 1.00 81.81 82 THR A CA 1
ATOM 623 C C . THR A 1 82 ? 1.701 5.006 -20.766 1.00 81.81 82 THR A C 1
ATOM 625 O O . THR A 1 82 ? 0.900 5.433 -19.937 1.00 81.81 82 THR A O 1
ATOM 628 N N . ALA A 1 83 ? 1.323 4.676 -22.006 1.00 84.44 83 ALA A N 1
ATOM 629 C CA . ALA A 1 83 ? -0.032 4.884 -22.518 1.00 84.44 83 ALA A CA 1
ATOM 630 C C . ALA A 1 83 ? -1.085 4.021 -21.802 1.00 84.44 83 ALA A C 1
ATOM 632 O O . ALA A 1 83 ? -2.213 4.465 -21.596 1.00 84.44 83 ALA A O 1
ATOM 633 N N . TRP A 1 84 ? -0.723 2.800 -21.400 1.00 82.69 84 TRP A N 1
ATOM 634 C CA . TRP A 1 84 ? -1.631 1.867 -20.727 1.00 82.69 84 TRP A CA 1
ATOM 635 C C . TRP A 1 84 ? -1.615 1.978 -19.200 1.00 82.69 84 TRP A C 1
ATOM 637 O O . TRP A 1 84 ? -2.524 1.459 -18.550 1.00 82.69 84 TRP A O 1
ATOM 647 N N . MET A 1 85 ? -0.641 2.680 -18.613 1.00 80.69 85 MET A N 1
ATOM 648 C CA . MET A 1 85 ? -0.555 2.889 -17.166 1.00 80.69 85 MET A CA 1
ATOM 649 C C . MET A 1 85 ? -1.869 3.407 -16.543 1.00 80.69 85 MET A C 1
ATOM 651 O O . MET A 1 85 ? -2.274 2.841 -15.526 1.00 80.69 85 MET A O 1
ATOM 655 N N . PRO A 1 86 ? -2.599 4.385 -17.126 1.00 82.00 86 PRO A N 1
ATOM 656 C CA . PRO A 1 86 ? -3.883 4.829 -16.576 1.00 82.00 86 PRO A CA 1
ATOM 657 C C . PRO A 1 86 ? -4.946 3.728 -16.562 1.00 82.00 86 PRO A C 1
ATOM 659 O O . PRO A 1 86 ? -5.737 3.641 -15.629 1.00 82.00 86 PRO A O 1
ATOM 662 N N . ILE A 1 87 ? -4.964 2.861 -17.578 1.00 83.69 87 ILE A N 1
ATOM 663 C CA . ILE A 1 87 ? -5.921 1.751 -17.668 1.00 83.69 87 ILE A CA 1
ATOM 664 C C . ILE A 1 87 ? -5.618 0.718 -16.586 1.00 83.69 87 ILE A C 1
ATOM 666 O O . ILE A 1 87 ? -6.529 0.277 -15.884 1.00 83.69 87 ILE A O 1
ATOM 670 N N . VAL A 1 88 ? -4.338 0.383 -16.399 1.00 82.38 88 VAL A N 1
ATOM 671 C CA . VAL A 1 88 ? -3.916 -0.512 -15.318 1.00 82.38 88 VAL A CA 1
ATOM 672 C C . VAL A 1 88 ? -4.252 0.104 -13.960 1.00 82.38 88 VAL A C 1
ATOM 674 O O . VAL A 1 88 ? -4.859 -0.576 -13.141 1.00 82.38 88 VAL A O 1
ATOM 677 N N . ALA A 1 89 ? -3.967 1.390 -13.741 1.00 79.50 89 ALA A N 1
ATOM 678 C CA . ALA A 1 89 ? -4.305 2.093 -12.501 1.00 79.50 89 ALA A CA 1
ATOM 679 C C . ALA A 1 89 ? -5.820 2.087 -12.217 1.00 79.50 89 ALA A C 1
ATOM 681 O O . ALA A 1 89 ? -6.252 1.801 -11.099 1.00 79.50 89 ALA A O 1
ATOM 682 N N . ASN A 1 90 ? -6.648 2.313 -13.240 1.00 82.44 90 ASN A N 1
ATOM 683 C CA . ASN A 1 90 ? -8.107 2.287 -13.119 1.00 82.44 90 ASN A CA 1
ATOM 684 C C . ASN A 1 90 ? -8.667 0.893 -12.811 1.00 82.44 90 ASN A C 1
ATOM 686 O O . ASN A 1 90 ? -9.766 0.786 -12.267 1.00 82.44 90 ASN A O 1
ATOM 690 N N . ALA A 1 91 ? -7.921 -0.188 -13.060 1.00 84.62 91 ALA A N 1
ATOM 691 C CA . ALA A 1 91 ? -8.341 -1.513 -12.612 1.00 84.62 91 ALA A CA 1
ATOM 692 C C . ALA A 1 91 ? -8.435 -1.606 -11.072 1.00 84.62 91 ALA A C 1
ATOM 694 O O . ALA A 1 91 ? -9.118 -2.493 -10.559 1.00 84.62 91 ALA A O 1
ATOM 695 N N . THR A 1 92 ? -7.850 -0.657 -10.323 1.00 83.44 92 THR A N 1
ATOM 696 C CA . THR A 1 92 ? -8.099 -0.498 -8.878 1.00 83.44 92 THR A CA 1
ATOM 697 C C . THR A 1 92 ? -9.595 -0.412 -8.554 1.00 83.44 92 THR A C 1
ATOM 699 O O . THR A 1 92 ? -10.019 -0.996 -7.560 1.00 83.44 92 THR A O 1
ATOM 702 N N . PHE A 1 93 ? -10.425 0.221 -9.395 1.00 83.19 93 PHE A N 1
ATOM 703 C CA . PHE A 1 93 ? -11.877 0.297 -9.162 1.00 83.19 93 PHE A CA 1
ATOM 704 C C . PHE A 1 93 ? -12.565 -1.072 -9.186 1.00 83.19 93 PHE A C 1
ATOM 706 O O . PHE A 1 93 ? -13.592 -1.256 -8.538 1.00 83.19 93 PHE A O 1
ATOM 713 N N . VAL A 1 94 ? -11.991 -2.040 -9.902 1.00 88.12 94 VAL A N 1
ATOM 714 C CA . VAL A 1 94 ? -12.494 -3.417 -9.961 1.00 88.12 94 VAL A CA 1
ATOM 715 C C . VAL A 1 94 ? -11.948 -4.242 -8.798 1.00 88.12 94 VAL A C 1
ATOM 717 O O . VAL A 1 94 ? -12.690 -5.003 -8.181 1.00 88.12 94 VAL A O 1
ATOM 720 N N . PHE A 1 95 ? -10.663 -4.089 -8.469 1.00 89.00 95 PHE A N 1
ATOM 721 C CA . PHE A 1 95 ? -10.015 -4.901 -7.438 1.00 89.00 95 PHE A CA 1
ATOM 722 C C . PHE A 1 95 ? -10.325 -4.439 -6.006 1.00 89.00 95 PHE A C 1
ATOM 724 O O . PHE A 1 95 ? -10.413 -5.281 -5.110 1.00 89.00 95 PHE A O 1
ATOM 731 N N . ALA A 1 96 ? -10.541 -3.142 -5.765 1.00 90.19 96 ALA A N 1
ATOM 732 C CA . ALA A 1 96 ? -10.758 -2.610 -4.415 1.00 90.19 96 ALA A CA 1
ATOM 733 C C . ALA A 1 96 ? -12.019 -3.177 -3.742 1.00 90.19 96 ALA A C 1
ATOM 735 O O . ALA A 1 96 ? -11.922 -3.602 -2.586 1.00 90.19 96 ALA A O 1
ATOM 736 N N . PRO A 1 97 ? -13.165 -3.314 -4.443 1.00 91.62 97 PRO A N 1
ATOM 737 C CA . PRO A 1 97 ? -14.320 -4.031 -3.912 1.00 91.62 97 PRO A CA 1
ATOM 738 C C . PRO A 1 97 ? -14.020 -5.487 -3.537 1.00 91.62 97 PRO A C 1
ATOM 740 O O . PRO A 1 97 ? -14.538 -5.971 -2.535 1.00 91.62 97 PRO A O 1
ATOM 743 N N . LEU A 1 98 ? -13.161 -6.192 -4.288 1.00 93.62 98 LEU A N 1
ATOM 744 C CA . LEU A 1 98 ? -12.792 -7.579 -3.972 1.00 93.62 98 LEU A CA 1
ATOM 745 C C . LEU A 1 98 ? -12.001 -7.666 -2.663 1.00 93.62 98 LEU A C 1
ATOM 747 O O . LEU A 1 98 ? -12.243 -8.563 -1.855 1.00 93.62 98 LEU A O 1
ATOM 751 N N . VAL A 1 99 ? -11.089 -6.717 -2.431 1.00 94.31 99 VAL A N 1
ATOM 752 C CA . VAL A 1 99 ? -10.366 -6.614 -1.156 1.00 94.31 99 VAL A CA 1
ATOM 753 C C . VAL A 1 99 ? -11.333 -6.269 -0.021 1.00 94.31 99 VAL A C 1
ATOM 755 O O . VAL A 1 99 ? -11.262 -6.885 1.040 1.00 94.31 99 VAL A O 1
ATOM 758 N N . GLY A 1 100 ? -12.285 -5.359 -0.248 1.00 92.56 100 GLY A N 1
ATOM 759 C CA . GLY A 1 100 ? -13.351 -5.053 0.712 1.00 92.56 100 GLY A CA 1
ATOM 760 C C . GLY A 1 100 ? -14.166 -6.293 1.096 1.00 92.56 100 GLY A C 1
ATOM 761 O O . GLY A 1 100 ? -14.272 -6.619 2.278 1.00 92.56 100 GLY A O 1
ATOM 762 N N . MET A 1 101 ? -14.632 -7.061 0.106 1.00 93.56 101 MET A N 1
ATOM 763 C CA . MET A 1 101 ? -15.351 -8.322 0.332 1.00 93.56 101 MET A CA 1
ATOM 764 C C . MET A 1 101 ? -14.504 -9.355 1.084 1.00 93.56 101 MET A C 1
AT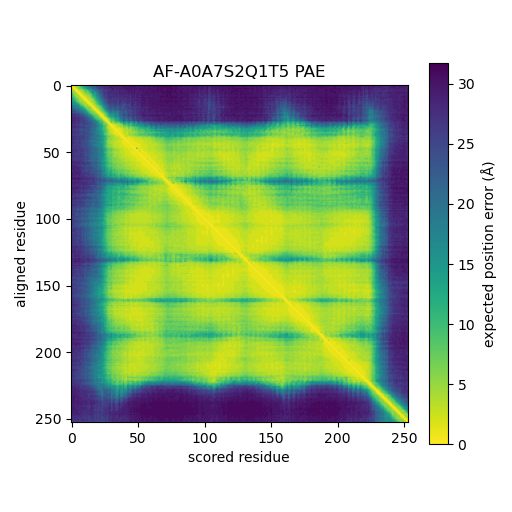OM 766 O O . MET A 1 101 ? -15.023 -10.076 1.938 1.00 93.56 101 MET A O 1
ATOM 770 N N . LEU A 1 102 ? -13.197 -9.431 0.806 1.00 94.56 102 LEU A N 1
ATOM 771 C CA . LEU A 1 102 ? -12.280 -10.291 1.556 1.00 94.56 102 LEU A CA 1
ATOM 772 C C . LEU A 1 102 ? -12.220 -9.882 3.035 1.00 94.56 102 LEU A C 1
ATOM 774 O O . LEU A 1 102 ? -12.278 -10.754 3.904 1.00 94.56 102 LEU A O 1
ATOM 778 N N . ILE A 1 103 ? -12.143 -8.578 3.316 1.00 94.75 103 ILE A N 1
ATOM 779 C CA . ILE A 1 103 ? -12.133 -8.037 4.681 1.00 94.75 103 ILE A CA 1
ATOM 780 C C . ILE A 1 103 ? -13.463 -8.323 5.385 1.00 94.75 103 ILE A C 1
ATOM 782 O O . ILE A 1 103 ? -13.474 -8.715 6.552 1.00 94.75 103 ILE A O 1
ATOM 786 N N . ASP A 1 104 ? -14.591 -8.162 4.698 1.00 92.31 104 ASP A N 1
ATOM 787 C CA . ASP A 1 104 ? -15.913 -8.468 5.251 1.00 92.31 104 ASP A CA 1
ATOM 788 C C . ASP A 1 104 ? -16.045 -9.953 5.617 1.00 92.31 104 ASP A C 1
ATOM 790 O O . ASP A 1 104 ? -16.464 -10.293 6.728 1.00 92.31 104 ASP A O 1
ATOM 794 N N . ALA A 1 105 ? -15.626 -10.841 4.713 1.00 92.88 105 ALA A N 1
ATOM 795 C CA . ALA A 1 105 ? -15.779 -12.281 4.876 1.00 92.88 105 ALA A CA 1
ATOM 796 C C . ALA A 1 105 ? -14.794 -12.888 5.886 1.00 92.88 105 ALA A C 1
ATOM 798 O O . ALA A 1 105 ? -15.176 -13.739 6.692 1.00 92.88 105 ALA A O 1
ATOM 799 N N . LYS A 1 106 ? -13.518 -12.487 5.839 1.00 92.62 106 LYS A N 1
ATOM 800 C CA . LYS A 1 106 ? -12.428 -13.156 6.572 1.00 92.62 106 LYS A CA 1
ATOM 801 C C . LYS A 1 106 ? -11.666 -12.252 7.548 1.00 92.62 106 LYS A C 1
ATOM 803 O O . LYS A 1 106 ? -10.785 -12.751 8.245 1.00 92.62 106 LYS A O 1
ATOM 808 N N . GLY A 1 107 ? -12.014 -10.971 7.640 1.00 92.06 107 GLY A N 1
ATOM 809 C CA . GLY A 1 107 ? -11.300 -9.990 8.461 1.00 92.06 107 GLY A CA 1
ATOM 810 C C . GLY A 1 107 ? -10.085 -9.379 7.757 1.00 92.06 107 GLY A C 1
ATOM 811 O O . GLY A 1 107 ? -9.791 -9.667 6.597 1.00 92.06 107 GLY A O 1
ATOM 812 N N . PHE A 1 108 ? -9.355 -8.528 8.472 1.00 92.69 108 PHE A N 1
ATOM 813 C CA . PHE A 1 108 ? -8.231 -7.753 7.941 1.00 92.69 108 PHE A CA 1
ATOM 814 C C . PHE A 1 108 ? -6.972 -8.590 7.713 1.00 92.69 108 PHE A C 1
ATOM 816 O O . PHE A 1 108 ? -6.228 -8.322 6.774 1.00 92.69 108 PHE A O 1
ATOM 823 N N . ALA A 1 109 ? -6.729 -9.619 8.529 1.00 93.12 109 ALA A N 1
ATOM 824 C CA . ALA A 1 109 ? -5.506 -10.421 8.457 1.00 93.12 109 ALA A CA 1
ATOM 825 C C . ALA A 1 109 ? -5.177 -10.969 7.047 1.00 93.12 109 ALA A C 1
ATOM 827 O O . ALA A 1 109 ? -4.065 -10.726 6.576 1.00 93.12 109 ALA A O 1
ATOM 828 N N . PRO A 1 110 ? -6.087 -11.655 6.321 1.00 94.06 110 PRO A N 1
ATOM 829 C CA . PRO A 1 110 ? -5.785 -12.136 4.971 1.00 94.06 110 PRO A CA 1
ATOM 830 C C . PRO A 1 110 ? -5.563 -11.005 3.962 1.00 94.06 110 PRO A C 1
ATOM 832 O O . PRO A 1 110 ? -4.744 -11.163 3.059 1.00 94.06 110 PRO A O 1
ATOM 835 N N . ALA A 1 111 ? -6.241 -9.864 4.116 1.00 94.38 111 ALA A N 1
ATOM 836 C CA . ALA A 1 111 ? -6.018 -8.704 3.258 1.00 94.38 111 ALA A CA 1
ATOM 837 C C . ALA A 1 111 ? -4.613 -8.115 3.479 1.00 94.38 111 ALA A C 1
ATOM 839 O O . ALA A 1 111 ? -3.910 -7.842 2.510 1.00 94.38 111 ALA A O 1
ATOM 840 N N . ILE A 1 112 ? -4.162 -8.014 4.734 1.00 93.06 112 ILE A N 1
ATOM 841 C CA . ILE A 1 112 ? -2.812 -7.543 5.083 1.00 93.06 112 ILE A CA 1
ATOM 842 C C . ILE A 1 112 ? -1.739 -8.521 4.574 1.00 93.06 112 ILE A C 1
ATOM 844 O O . ILE A 1 112 ? -0.731 -8.103 4.012 1.00 93.06 112 ILE A O 1
ATOM 848 N N . LEU A 1 113 ? -1.948 -9.835 4.709 1.00 93.44 113 LEU A N 1
ATOM 849 C CA . LEU A 1 113 ? -1.006 -10.832 4.179 1.00 93.44 113 LEU A CA 1
ATOM 850 C C . LEU A 1 113 ? -0.934 -10.799 2.647 1.00 93.44 113 LEU A C 1
ATOM 852 O O . LEU A 1 113 ? 0.155 -10.884 2.080 1.00 93.44 113 LEU A O 1
ATOM 856 N N . SER A 1 114 ? -2.077 -10.633 1.978 1.00 94.44 114 SER A N 1
ATOM 857 C CA . SER A 1 114 ? -2.138 -10.430 0.527 1.00 94.44 114 SER A CA 1
ATOM 858 C C . SER A 1 114 ? -1.403 -9.150 0.116 1.00 94.44 114 SER A C 1
ATOM 860 O O . SER A 1 114 ? -0.619 -9.162 -0.828 1.00 94.44 114 SER A O 1
ATOM 862 N N . GLN A 1 115 ? -1.559 -8.058 0.867 1.00 93.88 115 GLN A N 1
ATOM 863 C CA . GLN A 1 115 ? -0.808 -6.819 0.652 1.00 93.88 115 GLN A CA 1
ATOM 864 C C . GLN A 1 115 ? 0.708 -7.050 0.743 1.00 93.88 115 GLN A C 1
ATOM 866 O O . GLN A 1 115 ? 1.436 -6.636 -0.157 1.00 93.88 115 GLN A O 1
ATOM 871 N N . CYS A 1 116 ? 1.188 -7.760 1.771 1.00 92.25 116 CYS A N 1
ATOM 872 C CA . CYS A 1 116 ? 2.599 -8.141 1.892 1.00 92.25 116 CYS A CA 1
ATOM 873 C C . CYS A 1 116 ? 3.081 -8.952 0.684 1.00 92.25 116 CYS A C 1
ATOM 875 O O . CYS A 1 116 ? 4.163 -8.693 0.159 1.00 92.25 116 CYS A O 1
ATOM 877 N N . PHE A 1 117 ? 2.274 -9.910 0.223 1.00 94.19 117 PHE A N 1
ATOM 878 C CA . PHE A 1 117 ? 2.575 -10.681 -0.979 1.00 94.19 117 PHE A CA 1
ATOM 879 C C . PHE A 1 117 ? 2.739 -9.771 -2.203 1.00 94.19 117 PHE A C 1
ATOM 881 O O . PHE A 1 117 ? 3.715 -9.922 -2.933 1.00 94.19 117 PHE A O 1
ATOM 888 N N . TRP A 1 118 ? 1.854 -8.789 -2.399 1.00 93.94 118 TRP A N 1
ATOM 889 C CA . TRP A 1 118 ? 1.960 -7.852 -3.521 1.00 93.94 118 TRP A CA 1
ATOM 890 C C . TRP A 1 118 ? 3.170 -6.921 -3.417 1.00 93.94 118 TRP A C 1
ATOM 892 O O . TRP A 1 118 ? 3.775 -6.644 -4.449 1.00 93.94 118 TRP A O 1
ATOM 902 N N . VAL A 1 119 ? 3.588 -6.508 -2.212 1.00 91.38 119 VAL A N 1
ATOM 903 C CA . VAL A 1 119 ? 4.864 -5.785 -2.020 1.00 91.38 119 VAL A CA 1
ATOM 904 C C . VAL A 1 119 ? 6.042 -6.642 -2.486 1.00 91.38 119 VAL A C 1
ATOM 906 O O . VAL A 1 119 ? 6.850 -6.182 -3.288 1.00 91.38 119 VAL A O 1
ATOM 909 N N . VAL A 1 120 ? 6.121 -7.897 -2.026 1.00 92.25 120 VAL A N 1
ATOM 910 C CA . VAL A 1 120 ? 7.205 -8.827 -2.389 1.00 92.25 120 VAL A CA 1
ATOM 911 C C . VAL A 1 120 ? 7.198 -9.104 -3.893 1.00 92.25 120 VAL A C 1
ATOM 913 O O . VAL A 1 120 ? 8.241 -9.042 -4.541 1.00 92.25 120 VAL A O 1
ATOM 916 N N . ALA A 1 121 ? 6.026 -9.400 -4.459 1.00 92.44 121 ALA A N 1
ATOM 917 C CA . ALA A 1 121 ? 5.861 -9.690 -5.877 1.00 92.44 121 ALA A CA 1
ATOM 918 C C . ALA A 1 121 ? 6.269 -8.488 -6.733 1.00 92.44 121 ALA A C 1
ATOM 920 O O . ALA A 1 121 ? 7.035 -8.640 -7.683 1.00 92.44 121 ALA A O 1
ATOM 921 N N . PHE A 1 122 ? 5.819 -7.288 -6.362 1.00 90.38 122 PHE A N 1
ATOM 922 C CA . PHE A 1 122 ? 6.207 -6.051 -7.025 1.00 90.38 122 PHE A CA 1
ATOM 923 C C . PHE A 1 122 ? 7.724 -5.830 -6.966 1.00 90.38 122 PHE A C 1
ATOM 925 O O . PHE A 1 122 ? 8.357 -5.636 -8.003 1.00 90.38 122 PHE A O 1
ATOM 932 N N . ALA A 1 123 ? 8.318 -5.920 -5.773 1.00 88.69 123 ALA A N 1
ATOM 933 C CA . ALA A 1 123 ? 9.746 -5.711 -5.563 1.00 88.69 123 ALA A CA 1
ATOM 934 C C . ALA A 1 123 ? 10.607 -6.740 -6.324 1.00 88.69 123 ALA A C 1
ATOM 936 O O . ALA A 1 123 ? 11.646 -6.401 -6.889 1.00 88.69 123 ALA A O 1
ATOM 937 N N . ALA A 1 124 ? 10.160 -7.995 -6.406 1.00 88.69 124 ALA A N 1
ATOM 938 C CA . ALA A 1 124 ? 10.828 -9.030 -7.189 1.00 88.69 124 ALA A CA 1
ATOM 939 C C . ALA A 1 124 ? 10.735 -8.764 -8.700 1.00 88.69 124 ALA A C 1
ATOM 941 O O . ALA A 1 124 ? 11.730 -8.919 -9.413 1.00 88.69 124 ALA A O 1
ATOM 942 N N . LEU A 1 125 ? 9.564 -8.344 -9.189 1.00 89.25 125 LEU A N 1
ATOM 943 C CA . LEU A 1 125 ? 9.340 -8.044 -10.604 1.00 89.25 125 LEU A CA 1
ATOM 944 C C . LEU A 1 125 ? 10.118 -6.802 -11.044 1.00 89.25 125 LEU A C 1
ATOM 946 O O . LEU A 1 125 ? 10.791 -6.848 -12.067 1.00 89.25 125 LEU A O 1
ATOM 950 N N . ILE A 1 126 ? 10.107 -5.720 -10.264 1.00 83.75 126 ILE A N 1
ATOM 951 C CA . ILE A 1 126 ? 10.855 -4.506 -10.619 1.00 83.75 126 ILE A CA 1
ATOM 952 C C . ILE A 1 126 ? 12.373 -4.750 -10.606 1.00 83.75 126 ILE A C 1
ATOM 954 O O . ILE A 1 126 ? 13.092 -4.190 -11.431 1.00 83.75 126 ILE A O 1
ATOM 958 N N . TRP A 1 127 ? 12.866 -5.614 -9.710 1.00 82.81 127 TRP A N 1
ATOM 959 C CA . TRP A 1 127 ? 14.292 -5.923 -9.607 1.00 82.81 127 TRP A CA 1
ATOM 960 C C . TRP A 1 127 ? 14.776 -6.898 -10.687 1.00 82.81 127 TRP A C 1
ATOM 962 O O . TRP A 1 127 ? 15.862 -6.705 -11.232 1.00 82.81 127 TRP A O 1
ATOM 972 N N . ARG A 1 128 ? 14.009 -7.954 -10.989 1.00 83.88 128 ARG A N 1
ATOM 973 C CA . ARG A 1 128 ? 14.486 -9.073 -11.824 1.00 83.88 128 ARG A CA 1
ATOM 974 C C . ARG A 1 128 ? 13.810 -9.211 -13.180 1.00 83.88 128 ARG A C 1
ATOM 976 O O . ARG A 1 128 ? 14.348 -9.920 -14.029 1.00 83.88 128 ARG A O 1
ATOM 983 N N . ALA A 1 129 ? 12.635 -8.622 -13.393 1.00 80.88 129 ALA A N 1
ATOM 984 C CA . ALA A 1 129 ? 11.913 -8.849 -14.636 1.00 80.88 129 ALA A CA 1
ATOM 985 C C . ALA A 1 129 ? 12.548 -8.063 -15.798 1.00 80.88 129 ALA A C 1
ATOM 987 O O . ALA A 1 129 ? 12.836 -6.869 -15.656 1.00 80.88 129 ALA A O 1
ATOM 988 N N . PRO A 1 130 ? 12.712 -8.692 -16.977 1.00 78.88 130 PRO A N 1
ATOM 989 C CA . PRO A 1 130 ? 13.066 -7.970 -18.193 1.00 78.88 130 PRO A CA 1
ATOM 990 C C . PRO A 1 130 ? 11.931 -7.013 -18.586 1.00 78.88 130 PRO A C 1
ATOM 992 O O . PRO A 1 130 ? 10.825 -7.088 -18.053 1.00 78.88 130 PRO A O 1
ATOM 995 N N . LEU A 1 131 ? 12.175 -6.140 -19.564 1.00 70.44 131 LEU A N 1
ATOM 996 C CA . LEU A 1 131 ? 11.243 -5.074 -19.948 1.00 70.44 131 LEU A CA 1
ATOM 997 C C . LEU A 1 131 ? 9.822 -5.578 -20.289 1.00 70.44 131 LEU A C 1
ATOM 999 O O . LEU A 1 131 ? 8.843 -5.001 -19.829 1.00 70.44 131 LEU A O 1
ATOM 1003 N N . GLY A 1 132 ? 9.692 -6.713 -20.987 1.00 72.94 132 GLY A N 1
ATOM 1004 C CA . GLY A 1 132 ? 8.385 -7.335 -21.255 1.00 72.94 132 GLY A CA 1
ATOM 1005 C C . GLY A 1 132 ? 7.660 -7.853 -20.002 1.00 72.94 132 GLY A C 1
ATOM 1006 O O . GLY A 1 132 ? 6.440 -7.967 -19.992 1.00 72.94 132 GLY A O 1
ATOM 1007 N N . GLY A 1 133 ? 8.387 -8.119 -18.916 1.00 79.06 133 GLY A N 1
ATOM 1008 C CA . GLY A 1 133 ? 7.827 -8.493 -17.616 1.00 79.06 133 GLY A CA 1
ATOM 1009 C C . GLY A 1 133 ? 7.387 -7.302 -16.756 1.00 79.06 133 GLY A C 1
ATOM 1010 O O . GLY A 1 133 ? 6.763 -7.511 -15.716 1.00 79.06 133 GLY A O 1
ATOM 1011 N N . GLN A 1 134 ? 7.645 -6.059 -17.186 1.00 84.56 134 GLN A N 1
ATOM 1012 C CA . GLN A 1 134 ? 7.248 -4.849 -16.452 1.00 84.56 134 GLN A CA 1
ATOM 1013 C C . GLN A 1 134 ? 5.731 -4.582 -16.499 1.00 84.56 134 GLN A C 1
ATOM 1015 O O . GLN A 1 134 ? 5.190 -3.861 -15.668 1.00 84.56 134 GLN A O 1
ATOM 1020 N N . TRP A 1 135 ? 4.994 -5.258 -17.383 1.00 86.00 135 TRP A N 1
ATOM 1021 C CA . TRP A 1 135 ? 3.533 -5.343 -17.276 1.00 86.00 135 TRP A CA 1
ATOM 1022 C C . TRP A 1 135 ? 3.088 -6.011 -15.970 1.00 86.00 135 TRP A C 1
ATOM 1024 O O . TRP A 1 135 ? 2.105 -5.602 -15.352 1.00 86.00 135 TRP A O 1
ATOM 1034 N N . GLY A 1 136 ? 3.842 -7.016 -15.518 1.00 86.94 136 GLY A N 1
ATOM 1035 C CA . GLY A 1 136 ? 3.600 -7.681 -14.245 1.00 86.94 136 GLY A CA 1
ATOM 1036 C C . GLY A 1 136 ? 3.871 -6.764 -13.054 1.00 86.94 136 GLY A C 1
ATOM 1037 O O . GLY A 1 136 ? 3.100 -6.782 -12.098 1.00 86.94 136 GLY A O 1
ATOM 1038 N N . SER A 1 137 ? 4.927 -5.942 -13.109 1.00 88.31 137 SER A N 1
ATOM 1039 C CA . SER A 1 137 ? 5.224 -4.981 -12.037 1.00 88.31 137 SER A CA 1
ATOM 1040 C C . SER A 1 137 ? 4.139 -3.903 -11.949 1.00 88.31 137 SER A C 1
ATOM 1042 O O . SER A 1 137 ? 3.690 -3.606 -10.846 1.00 88.31 137 SER A O 1
ATOM 1044 N N . LEU A 1 138 ? 3.612 -3.411 -13.077 1.00 86.69 138 LEU A N 1
ATOM 1045 C CA . LEU A 1 138 ? 2.452 -2.510 -13.096 1.00 86.69 138 LEU A CA 1
ATOM 1046 C C . LEU A 1 138 ? 1.202 -3.133 -12.465 1.00 86.69 138 LEU A C 1
ATOM 1048 O O . LEU A 1 138 ? 0.538 -2.493 -11.649 1.00 86.69 138 LEU A O 1
ATOM 1052 N N . LEU A 1 139 ? 0.879 -4.380 -12.816 1.00 89.75 139 LEU A N 1
ATOM 1053 C CA . LEU A 1 139 ? -0.269 -5.079 -12.237 1.00 89.75 139 LEU A CA 1
ATOM 1054 C C . LEU A 1 139 ? -0.087 -5.303 -10.729 1.00 89.75 139 LEU A C 1
ATOM 1056 O O . LEU A 1 139 ? -1.010 -5.050 -9.956 1.00 89.75 139 LEU A O 1
ATOM 1060 N N . ALA A 1 140 ? 1.100 -5.741 -10.304 1.00 91.50 140 ALA A N 1
ATOM 1061 C 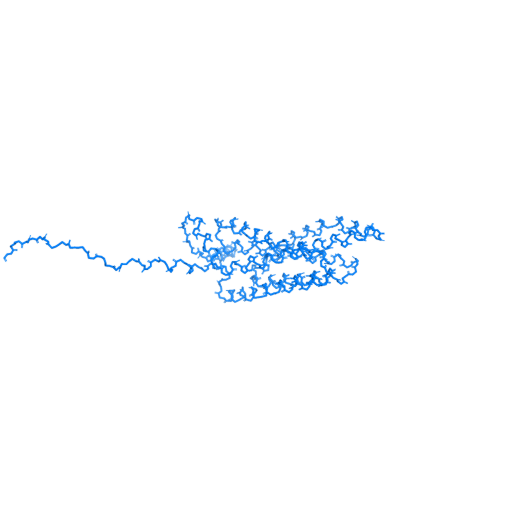CA . ALA A 1 140 ? 1.418 -5.948 -8.894 1.00 91.50 140 ALA A CA 1
ATOM 1062 C C . ALA A 1 140 ? 1.362 -4.635 -8.098 1.00 91.50 140 ALA A C 1
ATOM 1064 O O . ALA A 1 140 ? 0.794 -4.609 -7.009 1.00 91.50 140 ALA A O 1
ATOM 1065 N N . LEU A 1 141 ? 1.879 -3.538 -8.660 1.00 89.50 141 LEU A N 1
ATOM 1066 C CA . LEU A 1 141 ? 1.802 -2.199 -8.074 1.00 89.50 141 LEU A CA 1
ATOM 1067 C C . LEU A 1 141 ? 0.350 -1.732 -7.928 1.00 89.50 141 LEU A C 1
ATOM 1069 O O . LEU A 1 141 ? -0.038 -1.192 -6.894 1.00 89.50 141 LEU A O 1
ATOM 1073 N N . ASN A 1 142 ? -0.472 -1.970 -8.948 1.00 91.06 142 ASN A N 1
ATOM 1074 C CA . ASN A 1 142 ? -1.887 -1.632 -8.914 1.00 91.06 142 ASN A CA 1
ATOM 1075 C C . ASN A 1 142 ? -2.636 -2.419 -7.828 1.00 91.06 142 ASN A C 1
ATOM 1077 O O . ASN A 1 142 ? -3.391 -1.845 -7.045 1.00 91.06 142 ASN A O 1
ATOM 1081 N N . LEU A 1 143 ? -2.381 -3.725 -7.725 1.00 92.75 143 LEU A N 1
ATOM 1082 C CA . LEU A 1 143 ? -2.963 -4.569 -6.682 1.00 92.75 143 LEU A CA 1
ATOM 1083 C C . LEU A 1 143 ? -2.470 -4.175 -5.288 1.00 92.75 143 LEU A C 1
ATOM 1085 O O . LEU A 1 143 ? -3.270 -4.158 -4.353 1.00 92.75 143 LEU A O 1
ATOM 1089 N N . LEU A 1 144 ? -1.201 -3.792 -5.143 1.00 92.00 144 LEU A N 1
ATOM 1090 C CA . LEU A 1 144 ? -0.669 -3.235 -3.903 1.00 92.00 144 LEU A CA 1
ATOM 1091 C C . LEU A 1 144 ? -1.433 -1.969 -3.493 1.00 92.00 144 LEU A C 1
ATOM 1093 O O . LEU A 1 144 ? -1.972 -1.922 -2.388 1.00 92.00 144 LEU A O 1
ATOM 1097 N N . ASN A 1 145 ? -1.543 -0.979 -4.383 1.00 89.19 145 ASN A N 1
ATOM 1098 C CA . ASN A 1 145 ? -2.256 0.273 -4.107 1.00 89.19 145 ASN A CA 1
ATOM 1099 C C . ASN A 1 145 ? -3.733 0.027 -3.775 1.00 89.19 145 ASN A C 1
ATOM 1101 O O . ASN A 1 145 ? -4.270 0.595 -2.827 1.00 89.19 145 ASN A O 1
ATOM 1105 N N . CYS A 1 146 ? -4.373 -0.889 -4.497 1.00 91.88 146 CYS A N 1
ATOM 1106 C CA . CYS A 1 146 ? -5.724 -1.341 -4.213 1.00 91.88 146 CYS A CA 1
ATOM 1107 C C . CYS A 1 146 ? -5.874 -1.875 -2.777 1.00 91.88 146 CYS A C 1
ATOM 1109 O O . CYS A 1 146 ? -6.819 -1.503 -2.082 1.00 91.88 146 CYS A O 1
ATOM 1111 N N . HIS A 1 147 ? -4.951 -2.724 -2.312 1.00 93.44 147 HIS A N 1
ATOM 1112 C CA . HIS A 1 147 ? -4.978 -3.220 -0.934 1.00 93.44 147 HIS A CA 1
ATOM 1113 C C . HIS A 1 147 ? -4.762 -2.090 0.070 1.00 93.44 147 HIS A C 1
ATOM 1115 O O . HIS A 1 147 ? -5.516 -1.993 1.034 1.00 93.44 147 HIS A O 1
ATOM 1121 N N . VAL A 1 148 ? -3.782 -1.220 -0.184 1.00 91.12 148 VAL A N 1
ATOM 1122 C CA . VAL A 1 148 ? -3.454 -0.066 0.663 1.00 91.12 148 VAL A CA 1
ATOM 1123 C C . VAL A 1 148 ? -4.693 0.806 0.900 1.00 91.12 148 VAL A C 1
ATOM 1125 O O . VAL A 1 148 ? -5.071 1.021 2.053 1.00 91.12 148 VAL A O 1
ATOM 1128 N N . TYR A 1 149 ? -5.383 1.229 -0.163 1.00 89.31 149 TYR A N 1
ATOM 1129 C CA . TYR A 1 149 ? -6.574 2.077 -0.043 1.00 89.31 149 TYR A CA 1
ATOM 1130 C C . TYR A 1 149 ? -7.776 1.339 0.553 1.00 89.31 149 TYR A C 1
ATOM 1132 O O . TYR A 1 149 ? -8.455 1.876 1.430 1.00 89.31 149 TYR A O 1
ATOM 1140 N N . ALA A 1 150 ? -8.040 0.100 0.124 1.00 93.25 150 ALA A N 1
ATOM 1141 C CA . ALA A 1 150 ? -9.180 -0.666 0.623 1.00 93.25 150 ALA A CA 1
ATOM 1142 C C . ALA A 1 150 ? -9.049 -0.981 2.121 1.00 93.25 150 ALA A C 1
ATOM 1144 O O . ALA A 1 150 ? -10.031 -0.871 2.859 1.00 93.25 150 ALA A O 1
ATOM 1145 N N . ILE A 1 151 ? -7.845 -1.338 2.583 1.00 93.50 151 ILE A N 1
ATOM 1146 C CA . ILE A 1 151 ? -7.564 -1.611 3.995 1.00 93.50 151 ILE A CA 1
ATOM 1147 C C . ILE A 1 151 ? -7.650 -0.325 4.808 1.00 93.50 151 ILE A C 1
ATOM 1149 O O . ILE A 1 151 ? -8.318 -0.335 5.836 1.00 93.50 151 ILE A O 1
ATOM 1153 N N . GLN A 1 152 ? -7.047 0.776 4.349 1.00 93.44 152 GLN A N 1
ATOM 1154 C CA . GLN A 1 152 ? -7.120 2.068 5.036 1.00 93.44 152 GLN A CA 1
ATOM 1155 C C . GLN A 1 152 ? -8.569 2.507 5.243 1.00 93.44 152 GLN A C 1
ATOM 1157 O O . GLN A 1 152 ? -8.994 2.732 6.377 1.00 93.44 152 GLN A O 1
ATOM 1162 N N . PHE A 1 153 ? -9.342 2.563 4.158 1.00 92.38 153 PHE A N 1
ATOM 1163 C CA . PHE A 1 153 ? -10.730 2.997 4.205 1.00 92.38 153 PHE A CA 1
ATOM 1164 C C . PHE A 1 153 ? -11.577 2.071 5.085 1.00 92.38 153 PHE A C 1
ATOM 1166 O O . PHE A 1 153 ? -12.266 2.532 5.993 1.00 92.38 153 PHE A O 1
ATOM 1173 N N . SER A 1 154 ? -11.486 0.753 4.870 1.00 93.06 154 SER A N 1
ATOM 1174 C CA . SER A 1 154 ? -12.281 -0.227 5.622 1.00 93.06 154 SER A CA 1
ATOM 1175 C C . SER A 1 154 ? -11.918 -0.248 7.102 1.00 93.06 154 SER A C 1
ATOM 1177 O O . SER A 1 154 ? -12.802 -0.378 7.945 1.00 93.06 154 SER A O 1
ATOM 1179 N N . TYR A 1 155 ? -10.632 -0.132 7.434 1.00 90.94 155 TYR A N 1
ATOM 1180 C CA . TYR A 1 155 ? -10.162 -0.137 8.814 1.00 90.94 155 TYR A CA 1
ATOM 1181 C C . TYR A 1 155 ? -10.662 1.087 9.565 1.00 90.94 155 TYR A C 1
ATOM 1183 O O . TYR A 1 155 ? -11.219 0.939 10.653 1.00 90.94 155 TYR A O 1
ATOM 1191 N N . ILE A 1 156 ? -10.529 2.274 8.970 1.00 90.88 156 ILE A N 1
ATOM 1192 C CA . ILE A 1 156 ? -10.960 3.512 9.614 1.00 90.88 156 ILE A CA 1
ATOM 1193 C C . ILE A 1 156 ? -12.483 3.519 9.768 1.00 90.88 156 ILE A C 1
ATOM 1195 O O . ILE A 1 156 ? -12.980 3.733 10.870 1.00 90.88 156 ILE A O 1
ATOM 1199 N N . ASN A 1 157 ? -13.211 3.185 8.699 1.00 90.75 157 ASN A N 1
ATOM 1200 C CA . ASN A 1 157 ? -14.673 3.169 8.689 1.00 90.75 157 ASN A CA 1
ATOM 1201 C C . ASN A 1 157 ? -15.279 2.164 9.682 1.00 90.75 157 ASN A C 1
ATOM 1203 O O . ASN A 1 157 ? -16.348 2.403 10.229 1.00 90.75 157 ASN A O 1
ATOM 1207 N N . LYS A 1 158 ? -14.620 1.019 9.904 1.00 89.25 158 LYS A N 1
ATOM 1208 C CA . LYS A 1 158 ? -15.124 -0.009 10.827 1.00 89.25 158 LYS A CA 1
ATOM 1209 C C . LYS A 1 158 ? -14.682 0.187 12.271 1.00 89.25 158 LYS A C 1
ATOM 1211 O O . LYS A 1 158 ? -15.367 -0.300 13.163 1.00 89.25 158 LYS A O 1
ATOM 1216 N N . THR A 1 159 ? -13.525 0.809 12.497 1.00 86.75 159 THR A N 1
ATOM 1217 C CA . THR A 1 159 ? -12.917 0.901 13.834 1.00 86.75 159 THR A CA 1
ATOM 1218 C C . THR A 1 159 ? -13.299 2.190 14.553 1.00 86.75 159 THR A C 1
ATOM 1220 O O . THR A 1 159 ? -13.454 2.167 15.766 1.00 86.75 159 THR A O 1
ATOM 1223 N N . TYR A 1 160 ? -13.455 3.308 13.842 1.00 84.62 160 TYR A N 1
ATOM 1224 C CA . TYR A 1 160 ? -13.711 4.614 14.455 1.00 84.62 160 TYR A CA 1
ATOM 1225 C C . TYR A 1 160 ? -15.133 5.099 14.160 1.00 84.62 160 TYR A C 1
ATOM 1227 O O . TYR A 1 160 ? -15.755 4.691 13.179 1.00 84.62 160 TYR A O 1
ATOM 1235 N N . SER A 1 161 ? -15.654 5.979 15.018 1.00 81.12 161 SER A N 1
ATOM 1236 C CA . SER A 1 161 ? -16.945 6.631 14.793 1.00 81.12 161 SER A CA 1
ATOM 1237 C C . SER A 1 161 ? -16.911 7.503 13.533 1.00 81.12 161 SER A C 1
ATOM 1239 O O . SER A 1 161 ? -15.860 8.017 13.141 1.00 81.12 161 SER A O 1
ATOM 1241 N N . GLY A 1 162 ? -18.077 7.715 12.912 1.00 82.12 162 GLY A N 1
ATOM 1242 C CA . GLY A 1 162 ? -18.197 8.567 11.722 1.00 82.12 162 GLY A CA 1
ATOM 1243 C C . GLY A 1 162 ? -17.693 9.999 11.947 1.00 82.12 162 GLY A C 1
ATOM 1244 O O . GLY A 1 162 ? -17.121 10.593 11.039 1.00 82.12 162 GLY A O 1
ATOM 1245 N N . GLU A 1 163 ? -17.820 10.516 13.171 1.00 80.88 163 GLU A N 1
ATOM 1246 C CA . GLU A 1 163 ? -17.313 11.837 13.575 1.00 80.88 163 GLU A CA 1
ATOM 1247 C C . GLU A 1 163 ? -15.779 11.918 13.523 1.00 80.88 163 GLU A C 1
ATOM 1249 O O . GLU A 1 163 ? -15.218 12.932 13.112 1.00 80.88 163 GLU A O 1
ATOM 1254 N N . ASN A 1 164 ? -15.093 10.820 13.854 1.00 80.12 164 ASN A N 1
ATOM 1255 C CA . ASN A 1 164 ? -13.633 10.738 13.860 1.00 80.12 164 ASN A CA 1
ATOM 1256 C C . ASN A 1 164 ? -13.046 10.251 12.525 1.00 80.12 164 ASN A C 1
ATOM 1258 O O . ASN A 1 164 ? -11.833 10.329 12.326 1.00 80.12 164 ASN A O 1
ATOM 1262 N N . PHE A 1 165 ? -13.877 9.789 11.582 1.00 86.44 165 PHE A N 1
ATOM 1263 C CA . PHE A 1 165 ? -13.428 9.246 10.296 1.00 86.44 165 PHE A CA 1
ATOM 1264 C C . PHE A 1 165 ? -12.505 10.215 9.548 1.00 86.44 165 PHE A C 1
ATOM 1266 O O . PHE A 1 165 ? -11.385 9.853 9.191 1.00 86.44 165 PHE A O 1
ATOM 1273 N N . GLY A 1 166 ? -12.952 11.460 9.344 1.00 86.56 166 GLY A N 1
ATOM 1274 C CA . GLY A 1 166 ? -12.193 12.458 8.584 1.00 86.56 166 GLY 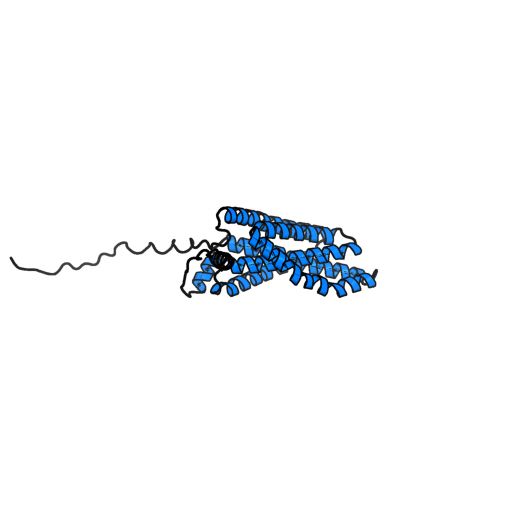A CA 1
ATOM 1275 C C . GLY A 1 166 ? -10.854 12.808 9.235 1.00 86.56 166 GLY A C 1
ATOM 1276 O O . GLY A 1 166 ? -9.850 12.974 8.542 1.00 86.56 166 GLY A O 1
ATOM 1277 N N . LEU A 1 167 ? -10.822 12.853 10.569 1.00 87.12 167 LEU A N 1
ATOM 1278 C CA . LEU A 1 167 ? -9.617 13.131 11.343 1.00 87.12 167 LEU A C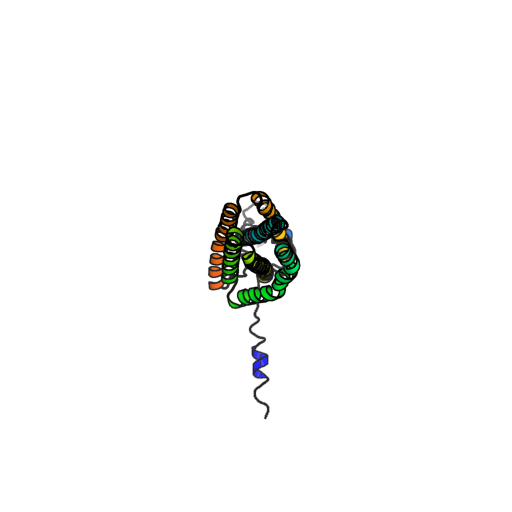A 1
ATOM 1279 C C . LEU A 1 167 ? -8.611 11.979 11.246 1.00 87.12 167 LEU A C 1
ATOM 1281 O O . LEU A 1 167 ? -7.434 12.196 10.974 1.00 87.12 167 LEU A O 1
ATOM 1285 N N . VAL A 1 168 ? -9.053 10.738 11.449 1.00 88.00 168 VAL A N 1
ATOM 1286 C CA . VAL A 1 168 ? -8.153 9.575 11.383 1.00 88.00 168 VAL A CA 1
ATOM 1287 C C . VAL A 1 168 ? -7.657 9.368 9.953 1.00 88.00 168 VAL A C 1
ATOM 1289 O O . VAL A 1 168 ? -6.492 9.028 9.736 1.00 88.00 168 VAL A O 1
ATOM 1292 N N . MET A 1 169 ? -8.514 9.639 8.968 1.00 90.69 169 MET A N 1
ATOM 1293 C CA . MET A 1 169 ? -8.145 9.617 7.560 1.00 90.69 169 MET A CA 1
ATOM 1294 C C . MET A 1 169 ? -7.046 10.644 7.260 1.00 90.69 169 MET A C 1
ATOM 1296 O O . MET A 1 169 ? -6.017 10.279 6.689 1.00 90.69 169 MET A O 1
ATOM 1300 N N . SER A 1 170 ? -7.193 11.897 7.702 1.00 90.12 170 SER A N 1
ATOM 1301 C CA . SER A 1 170 ? -6.169 12.927 7.485 1.00 90.12 170 SER A CA 1
ATOM 1302 C C . SER A 1 170 ? -4.857 12.614 8.212 1.00 90.12 170 SER A C 1
ATOM 1304 O O . SER A 1 170 ? -3.791 12.754 7.611 1.00 90.12 170 SER A O 1
ATOM 1306 N N . LEU A 1 171 ? -4.912 12.092 9.443 1.00 89.56 171 LEU A N 1
ATOM 1307 C CA . LEU A 1 171 ? -3.729 11.625 10.174 1.00 89.56 171 LEU A CA 1
ATOM 1308 C C . LEU A 1 171 ? -3.005 10.490 9.448 1.00 89.56 171 LEU A C 1
ATOM 1310 O O . LEU A 1 171 ? -1.778 10.496 9.381 1.00 89.56 171 LEU A O 1
ATOM 1314 N N . SER A 1 172 ? -3.737 9.534 8.875 1.00 90.31 172 SER A N 1
ATOM 1315 C CA . SER A 1 172 ? -3.120 8.438 8.122 1.00 90.31 172 SER A CA 1
ATOM 1316 C C . SER A 1 172 ? -2.418 8.933 6.849 1.00 90.31 172 SER A C 1
ATOM 1318 O O . SER A 1 172 ? -1.311 8.486 6.543 1.00 90.31 172 SER A O 1
ATOM 1320 N N . CYS A 1 173 ? -2.996 9.921 6.156 1.00 90.12 173 CYS A N 1
ATOM 1321 C CA . CYS A 1 173 ? -2.352 10.591 5.025 1.00 90.12 173 CYS A CA 1
ATOM 1322 C C . CYS A 1 173 ? -1.122 11.398 5.461 1.00 90.12 173 CYS A C 1
ATOM 1324 O O . CYS A 1 173 ? -0.101 11.374 4.776 1.00 90.12 173 CYS A O 1
ATOM 1326 N N . LEU A 1 174 ? -1.187 12.079 6.610 1.00 89.56 174 LEU A N 1
ATOM 1327 C CA . LEU A 1 174 ? -0.055 12.812 7.175 1.00 89.56 174 LEU A CA 1
ATOM 1328 C C . LEU A 1 174 ? 1.093 11.861 7.541 1.00 89.56 174 LEU A C 1
ATOM 1330 O O . LEU A 1 174 ? 2.242 12.127 7.194 1.00 89.56 174 LEU A O 1
ATOM 1334 N N . ALA A 1 175 ? 0.783 10.727 8.173 1.00 87.50 175 ALA A N 1
ATOM 1335 C CA . ALA A 1 175 ? 1.758 9.691 8.499 1.00 87.50 175 ALA A CA 1
ATOM 1336 C C . ALA A 1 175 ? 2.427 9.132 7.234 1.00 87.50 175 ALA A C 1
ATOM 1338 O O . ALA A 1 175 ? 3.651 9.046 7.169 1.00 87.50 175 ALA A O 1
ATOM 1339 N N . GLN A 1 176 ? 1.650 8.830 6.189 1.00 88.00 176 GLN A N 1
ATOM 1340 C CA . GLN A 1 176 ? 2.203 8.438 4.891 1.00 88.00 176 GLN A CA 1
ATOM 1341 C C . GLN A 1 176 ? 3.092 9.536 4.296 1.00 88.00 176 GLN A C 1
ATOM 1343 O O . GLN A 1 176 ? 4.188 9.246 3.820 1.00 88.00 176 GLN A O 1
ATOM 1348 N N . SER A 1 177 ? 2.660 10.798 4.341 1.00 88.38 177 SER A N 1
ATOM 1349 C CA . SER A 1 177 ? 3.457 11.921 3.843 1.00 88.38 177 SER A CA 1
ATOM 1350 C C . SER A 1 177 ? 4.780 12.074 4.593 1.00 88.38 177 SER A C 1
ATOM 1352 O O . SER A 1 177 ? 5.769 12.456 3.977 1.00 88.38 177 SER A O 1
ATOM 1354 N N . ALA A 1 178 ? 4.821 11.771 5.892 1.00 87.81 178 ALA A N 1
ATOM 1355 C CA . ALA A 1 178 ? 6.046 11.809 6.689 1.00 87.81 178 ALA A CA 1
ATOM 1356 C C . ALA A 1 178 ? 7.023 10.672 6.335 1.00 87.81 178 ALA A C 1
ATOM 1358 O O . ALA A 1 178 ? 8.233 10.837 6.467 1.00 87.81 178 ALA A O 1
ATOM 1359 N N . ILE A 1 179 ? 6.509 9.533 5.860 1.00 86.62 179 ILE A N 1
ATOM 1360 C CA . ILE A 1 179 ? 7.302 8.350 5.486 1.00 86.62 179 ILE A CA 1
ATOM 1361 C C . ILE A 1 179 ? 7.748 8.423 4.014 1.00 86.62 179 ILE A C 1
ATOM 1363 O O . ILE A 1 179 ? 8.829 7.947 3.672 1.00 86.62 179 ILE A O 1
ATOM 1367 N N . ASN A 1 180 ? 6.983 9.087 3.143 1.00 86.56 180 ASN A N 1
ATOM 1368 C CA . ASN A 1 180 ? 7.275 9.219 1.711 1.00 86.56 180 ASN A CA 1
ATOM 1369 C C . ASN A 1 180 ? 8.675 9.763 1.348 1.00 86.56 180 ASN A C 1
ATOM 1371 O O . ASN A 1 180 ? 9.227 9.282 0.358 1.00 86.56 180 ASN A O 1
ATOM 1375 N N . PRO A 1 181 ? 9.308 10.687 2.101 1.00 86.88 181 PRO A N 1
ATOM 1376 C CA . PRO A 1 181 ? 10.696 11.082 1.855 1.00 86.88 181 PRO A CA 1
ATOM 1377 C C . PRO A 1 181 ? 11.685 9.908 1.855 1.00 86.88 181 PRO A C 1
ATOM 1379 O O . PRO A 1 181 ? 12.705 9.982 1.172 1.00 86.88 181 PRO A O 1
ATOM 1382 N N . LEU A 1 182 ? 11.375 8.797 2.537 1.00 80.88 182 LEU A N 1
ATOM 1383 C CA . LEU A 1 182 ? 12.171 7.571 2.452 1.00 80.88 182 LEU A CA 1
ATOM 1384 C C . LEU A 1 182 ? 12.159 6.983 1.033 1.00 80.88 182 LEU A C 1
ATOM 1386 O O . LEU A 1 182 ? 13.203 6.549 0.562 1.00 80.88 182 LEU A O 1
ATOM 1390 N N . ALA A 1 183 ? 11.035 7.013 0.307 1.00 80.81 183 ALA A N 1
ATOM 1391 C CA . ALA A 1 183 ? 11.007 6.565 -1.092 1.00 80.81 183 ALA A CA 1
ATOM 1392 C C . ALA A 1 183 ? 11.980 7.362 -1.967 1.00 80.81 183 ALA A C 1
ATOM 1394 O O . ALA A 1 183 ? 12.675 6.782 -2.799 1.00 80.81 183 ALA A O 1
ATOM 1395 N N . LEU A 1 184 ? 12.063 8.677 -1.749 1.00 80.62 184 LEU A N 1
ATOM 1396 C CA . LEU A 1 184 ? 12.981 9.547 -2.481 1.00 80.62 184 LEU A CA 1
ATOM 1397 C C . LEU A 1 184 ? 14.438 9.294 -2.086 1.00 80.62 184 LEU A C 1
ATOM 1399 O O . LEU A 1 184 ? 15.283 9.164 -2.968 1.00 80.62 184 LEU A O 1
ATOM 1403 N N . ALA A 1 185 ? 14.730 9.159 -0.789 1.00 82.75 185 ALA A N 1
ATOM 1404 C CA . ALA A 1 185 ? 16.082 8.883 -0.300 1.00 82.75 185 ALA A CA 1
ATOM 1405 C C . ALA A 1 185 ? 16.651 7.561 -0.845 1.00 82.75 185 ALA A C 1
ATOM 1407 O O . ALA A 1 185 ? 17.848 7.458 -1.094 1.00 82.75 185 ALA A O 1
ATOM 1408 N N . TRP A 1 186 ? 15.786 6.570 -1.074 1.00 81.81 186 TRP A N 1
ATOM 1409 C CA . TRP A 1 186 ? 16.157 5.262 -1.617 1.00 81.81 186 TRP A CA 1
ATOM 1410 C C . TRP A 1 186 ? 15.980 5.148 -3.140 1.00 81.81 186 TRP A C 1
ATOM 1412 O O . TRP A 1 186 ? 16.212 4.077 -3.699 1.00 81.81 186 TRP A O 1
ATOM 1422 N N . SER A 1 187 ? 15.599 6.229 -3.832 1.00 76.12 187 SER A N 1
ATOM 1423 C CA . SER A 1 187 ? 15.445 6.230 -5.297 1.00 76.12 187 SER A CA 1
ATOM 1424 C C . SER A 1 187 ? 16.780 6.157 -6.047 1.00 76.12 187 SER A C 1
ATOM 1426 O O . SER A 1 187 ? 16.834 5.610 -7.144 1.00 76.12 187 SER A O 1
ATOM 1428 N N . SER A 1 188 ? 17.860 6.662 -5.442 1.00 75.56 188 SER A N 1
ATOM 1429 C CA . SER A 1 188 ? 19.224 6.630 -5.985 1.00 75.56 188 SER A CA 1
ATOM 1430 C C . SER A 1 188 ? 20.016 5.383 -5.578 1.00 75.56 188 SER A C 1
ATOM 1432 O O . SER A 1 188 ? 21.126 5.171 -6.065 1.00 75.56 188 SER A O 1
ATOM 1434 N N . ALA A 1 189 ? 19.468 4.565 -4.677 1.00 77.94 189 ALA A N 1
ATOM 1435 C CA . ALA A 1 189 ? 20.095 3.330 -4.237 1.00 77.94 189 ALA A CA 1
ATOM 1436 C C . ALA A 1 189 ? 19.998 2.240 -5.315 1.00 77.94 189 ALA A C 1
ATOM 1438 O O . ALA A 1 189 ? 19.136 2.267 -6.194 1.00 77.94 189 ALA A O 1
ATOM 1439 N N . GLU A 1 190 ? 20.860 1.226 -5.214 1.00 83.50 190 GLU A N 1
ATOM 1440 C CA . GLU A 1 190 ? 20.755 0.045 -6.066 1.00 83.50 190 GLU A CA 1
ATOM 1441 C C . GLU A 1 190 ? 19.369 -0.607 -5.907 1.00 83.50 190 GLU A C 1
ATOM 1443 O O . GLU A 1 190 ? 18.908 -0.859 -4.787 1.00 83.50 190 GLU A O 1
ATOM 1448 N N . ARG A 1 191 ? 18.712 -0.907 -7.038 1.00 80.44 191 ARG A N 1
ATOM 1449 C CA . ARG A 1 191 ? 17.323 -1.404 -7.084 1.00 80.44 191 ARG A CA 1
ATOM 1450 C C . ARG A 1 191 ? 17.103 -2.623 -6.186 1.00 80.44 191 ARG A C 1
ATOM 1452 O O . ARG A 1 191 ? 16.077 -2.702 -5.518 1.00 80.44 191 ARG A O 1
ATOM 1459 N N . GLY A 1 192 ? 18.067 -3.546 -6.146 1.00 82.81 192 GLY A N 1
ATOM 1460 C CA . GLY A 1 192 ? 18.001 -4.745 -5.306 1.00 82.81 192 GLY A CA 1
ATOM 1461 C C . GLY A 1 192 ? 18.019 -4.429 -3.811 1.00 82.81 192 GLY A C 1
ATOM 1462 O O . GLY A 1 192 ? 17.201 -4.953 -3.056 1.00 82.81 192 GLY A O 1
ATOM 1463 N N . THR A 1 193 ? 18.893 -3.519 -3.386 1.00 85.94 193 THR A N 1
ATOM 1464 C CA . THR A 1 193 ? 18.993 -3.085 -1.987 1.00 85.94 193 THR A CA 1
ATOM 1465 C C . THR A 1 193 ? 17.720 -2.369 -1.545 1.00 85.94 193 THR A C 1
ATOM 1467 O O . THR A 1 193 ? 17.153 -2.711 -0.509 1.00 85.94 193 THR A O 1
ATOM 1470 N N . ALA A 1 194 ? 17.213 -1.436 -2.356 1.00 84.44 194 ALA A N 1
ATOM 1471 C CA . ALA A 1 194 ? 15.956 -0.749 -2.066 1.00 84.44 194 ALA A CA 1
ATOM 1472 C C . ALA A 1 194 ? 14.767 -1.730 -2.010 1.00 84.44 194 ALA A C 1
ATOM 1474 O O . ALA A 1 194 ? 13.967 -1.674 -1.074 1.00 84.44 194 ALA A O 1
ATOM 1475 N N . ALA A 1 195 ? 14.696 -2.690 -2.940 1.00 84.94 195 ALA A N 1
ATOM 1476 C CA . ALA A 1 195 ? 13.680 -3.742 -2.941 1.00 84.94 195 ALA A CA 1
ATOM 1477 C C . ALA A 1 195 ? 13.692 -4.565 -1.641 1.00 84.94 195 ALA A C 1
ATOM 1479 O O . ALA A 1 195 ? 12.632 -4.817 -1.062 1.00 84.94 195 ALA A O 1
ATOM 1480 N N . VAL A 1 196 ? 14.875 -4.952 -1.151 1.00 87.94 196 VAL A N 1
ATOM 1481 C CA . VAL A 1 196 ? 15.028 -5.695 0.111 1.00 87.94 196 VAL A CA 1
ATOM 1482 C C . VAL A 1 196 ? 14.592 -4.848 1.305 1.00 87.94 196 VAL A C 1
ATOM 1484 O O . VAL A 1 196 ? 13.872 -5.351 2.165 1.00 87.94 196 VAL A O 1
ATOM 1487 N N . VAL A 1 197 ? 14.971 -3.568 1.351 1.00 87.81 197 VAL A N 1
ATOM 1488 C CA . VAL A 1 197 ? 14.612 -2.659 2.451 1.00 87.81 197 VAL A CA 1
ATOM 1489 C C . VAL A 1 197 ? 13.101 -2.454 2.529 1.00 87.81 197 VAL A C 1
ATOM 1491 O O . VAL A 1 197 ? 12.516 -2.682 3.588 1.00 87.81 197 VAL A O 1
ATOM 1494 N N . PHE A 1 198 ? 12.442 -2.094 1.424 1.00 84.62 198 PHE A N 1
ATOM 1495 C CA . PHE A 1 198 ? 10.991 -1.870 1.421 1.00 84.62 198 PHE A CA 1
ATOM 1496 C C . PHE A 1 198 ? 10.204 -3.147 1.716 1.00 84.62 198 PHE A C 1
ATOM 1498 O O . PHE A 1 198 ? 9.262 -3.123 2.509 1.00 84.62 198 PHE A O 1
ATOM 1505 N N . THR A 1 199 ? 10.631 -4.283 1.158 1.00 88.62 199 THR A N 1
ATOM 1506 C CA . THR A 1 199 ? 10.006 -5.581 1.448 1.00 88.62 199 THR A CA 1
ATOM 1507 C C . THR A 1 199 ? 10.198 -5.977 2.912 1.00 88.62 199 THR A C 1
ATOM 1509 O O . 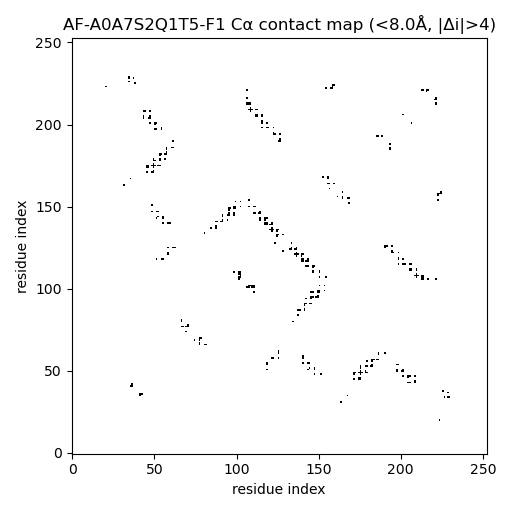THR A 1 199 ? 9.247 -6.396 3.571 1.00 88.62 199 THR A O 1
ATOM 1512 N N . GLY A 1 200 ? 11.411 -5.813 3.444 1.00 89.06 200 GLY A N 1
ATOM 1513 C CA . GLY A 1 200 ? 11.738 -6.117 4.834 1.00 89.06 200 GLY A CA 1
ATOM 1514 C C . GLY A 1 200 ? 10.933 -5.267 5.812 1.00 89.06 200 GLY A C 1
ATOM 1515 O O . GLY A 1 200 ? 10.326 -5.812 6.729 1.00 89.06 200 GLY A O 1
ATOM 1516 N N . LEU A 1 201 ? 10.855 -3.952 5.580 1.00 89.38 201 LEU A N 1
ATOM 1517 C CA . LEU A 1 201 ? 10.053 -3.038 6.398 1.00 89.38 201 LEU A CA 1
ATOM 1518 C C . LEU A 1 201 ? 8.559 -3.376 6.335 1.00 89.38 201 LEU A C 1
ATOM 1520 O O . LEU A 1 201 ? 7.903 -3.437 7.376 1.00 89.38 201 LEU A O 1
ATOM 1524 N N . ALA A 1 202 ? 8.026 -3.644 5.139 1.00 88.81 202 ALA A N 1
ATOM 1525 C CA . ALA A 1 202 ? 6.627 -4.023 4.975 1.00 88.81 202 ALA A CA 1
ATOM 1526 C C . ALA A 1 202 ? 6.304 -5.307 5.752 1.00 88.81 202 ALA A C 1
ATOM 1528 O O . ALA A 1 202 ? 5.330 -5.334 6.501 1.00 88.81 202 ALA A O 1
ATOM 1529 N N . LEU A 1 203 ? 7.140 -6.344 5.648 1.00 90.00 203 LEU A N 1
ATOM 1530 C CA . LEU A 1 203 ? 6.945 -7.602 6.374 1.00 90.00 203 LEU A CA 1
ATOM 1531 C C . LEU A 1 203 ? 7.104 -7.440 7.891 1.00 90.00 203 LEU A C 1
ATOM 1533 O O . LEU A 1 203 ? 6.311 -8.001 8.648 1.00 90.00 203 LEU A O 1
ATOM 1537 N N . LEU A 1 204 ? 8.092 -6.660 8.335 1.00 91.44 204 LEU A N 1
ATOM 1538 C CA . LEU A 1 204 ? 8.384 -6.448 9.753 1.00 91.44 204 LEU A CA 1
ATOM 1539 C C . LEU A 1 204 ? 7.264 -5.691 10.473 1.00 91.44 204 LEU A C 1
ATOM 1541 O O . LEU A 1 204 ? 7.014 -5.958 11.644 1.00 91.44 204 LEU A O 1
ATOM 1545 N N . ILE A 1 205 ? 6.566 -4.787 9.784 1.00 88.94 205 ILE A N 1
ATOM 1546 C CA . ILE A 1 205 ? 5.472 -4.006 10.375 1.00 88.94 205 ILE A CA 1
ATOM 1547 C C . ILE A 1 205 ? 4.118 -4.686 10.132 1.00 88.94 205 ILE A C 1
ATOM 1549 O O . ILE A 1 205 ? 3.349 -4.910 11.070 1.00 88.94 205 ILE A O 1
ATOM 1553 N N . CYS A 1 206 ? 3.821 -5.066 8.886 1.00 89.12 206 CYS A N 1
ATOM 1554 C CA . CYS A 1 206 ? 2.516 -5.618 8.521 1.00 89.12 206 CYS A CA 1
ATOM 1555 C C . CYS A 1 206 ? 2.342 -7.076 8.958 1.00 89.12 206 CYS A C 1
ATOM 1557 O O . CYS A 1 206 ? 1.218 -7.492 9.227 1.00 89.12 206 CYS A O 1
ATOM 1559 N N . GLY A 1 207 ? 3.423 -7.853 9.078 1.00 88.12 207 GLY A N 1
ATOM 1560 C CA . GLY A 1 207 ? 3.373 -9.235 9.562 1.00 88.12 207 GLY A CA 1
ATOM 1561 C C . GLY A 1 207 ? 2.822 -9.331 10.989 1.00 88.12 207 GLY A C 1
ATOM 1562 O O . GLY A 1 207 ? 1.767 -9.941 11.192 1.00 88.12 207 GLY A O 1
ATOM 1563 N N . PRO A 1 208 ? 3.461 -8.688 11.986 1.00 89.06 208 PRO A N 1
ATOM 1564 C CA . PRO A 1 208 ? 2.929 -8.621 13.344 1.00 89.06 208 PRO A CA 1
ATOM 1565 C C . PRO A 1 208 ? 1.527 -8.013 13.400 1.00 89.06 208 PRO A C 1
ATOM 1567 O O . PRO A 1 208 ? 0.677 -8.519 14.132 1.00 89.06 208 PRO A O 1
ATOM 1570 N N . TRP A 1 209 ? 1.244 -6.982 12.595 1.00 88.94 209 TRP A N 1
ATOM 1571 C CA . TRP A 1 209 ? -0.090 -6.383 12.541 1.00 88.94 209 TRP A CA 1
ATOM 1572 C C . TRP A 1 209 ? -1.158 -7.371 12.048 1.00 88.94 209 TRP A C 1
ATOM 1574 O O . TRP A 1 209 ? -2.209 -7.486 12.678 1.00 88.94 209 TRP A O 1
ATOM 1584 N N . ALA A 1 210 ? -0.878 -8.166 11.011 1.00 90.50 210 ALA A N 1
ATOM 1585 C CA . ALA A 1 210 ? -1.773 -9.226 10.545 1.00 90.50 210 ALA A CA 1
ATOM 1586 C C . ALA A 1 210 ? -2.032 -10.280 11.634 1.00 90.50 210 ALA A C 1
ATOM 1588 O O . ALA A 1 210 ? -3.171 -10.709 11.820 1.00 90.50 210 ALA A O 1
ATOM 1589 N N . VAL A 1 211 ? -1.001 -10.663 12.396 1.00 90.44 211 VAL A N 1
ATOM 1590 C CA . VAL A 1 211 ? -1.135 -11.599 13.527 1.00 90.44 211 VAL A CA 1
ATOM 1591 C C . VAL A 1 211 ? -1.997 -11.001 14.640 1.00 90.44 211 VAL A C 1
ATOM 1593 O O . VAL A 1 211 ? -2.849 -11.695 15.200 1.00 90.44 211 VAL A O 1
ATOM 1596 N N . VAL A 1 212 ? -1.814 -9.716 14.956 1.00 89.12 212 VAL A N 1
ATOM 1597 C CA . VAL A 1 212 ? -2.655 -8.999 15.924 1.00 89.12 212 VAL A CA 1
ATOM 1598 C C . VAL A 1 212 ? -4.109 -8.984 15.453 1.00 89.12 212 VAL A C 1
ATOM 1600 O O . VAL A 1 212 ? -4.984 -9.376 16.224 1.00 89.12 212 VAL A O 1
ATOM 1603 N N . GLN A 1 213 ? -4.377 -8.637 14.190 1.00 89.44 213 GLN A N 1
ATOM 1604 C CA . GLN A 1 213 ? -5.738 -8.642 13.639 1.00 89.44 213 GLN A CA 1
ATOM 1605 C C . GLN A 1 213 ? -6.367 -10.035 13.655 1.00 89.44 213 GLN A C 1
ATOM 1607 O O . GLN A 1 213 ? -7.517 -10.184 14.059 1.00 89.44 213 GLN A O 1
ATOM 1612 N N . TRP A 1 214 ? -5.605 -11.078 13.323 1.00 90.81 214 TRP A N 1
ATOM 1613 C CA . TRP A 1 214 ? -6.080 -12.460 13.409 1.00 90.81 214 TRP A CA 1
ATOM 1614 C C . TRP A 1 214 ? -6.518 -12.822 14.833 1.00 90.81 214 TRP A C 1
ATOM 1616 O O . TRP A 1 214 ? -7.590 -13.393 15.049 1.00 90.81 214 TRP A O 1
ATOM 1626 N N . ARG A 1 215 ? -5.701 -12.474 15.834 1.00 90.50 215 ARG A N 1
ATOM 1627 C CA . ARG A 1 215 ? -6.012 -12.730 17.249 1.00 90.50 215 ARG A CA 1
ATOM 1628 C C . ARG A 1 215 ? -7.222 -11.929 17.723 1.00 90.50 215 ARG A C 1
ATOM 1630 O O . ARG A 1 215 ? -8.020 -12.454 18.495 1.00 90.50 215 ARG A O 1
ATOM 1637 N N . LEU A 1 216 ? -7.369 -10.685 17.273 1.00 88.12 216 LEU A N 1
ATOM 1638 C CA . LEU A 1 216 ? -8.520 -9.845 17.602 1.00 88.12 216 LEU A CA 1
ATOM 1639 C C . LEU A 1 216 ? -9.802 -10.358 16.941 1.00 88.12 216 LEU A C 1
ATOM 1641 O O . LEU A 1 216 ? -10.838 -10.413 17.601 1.00 88.12 216 LEU A O 1
ATOM 1645 N N . ARG A 1 217 ? -9.729 -10.827 15.689 1.00 89.00 217 ARG A N 1
ATOM 1646 C CA . ARG A 1 217 ? -10.839 -11.494 14.992 1.00 89.00 217 ARG A CA 1
ATOM 1647 C C . ARG A 1 217 ? -11.324 -12.715 15.759 1.00 89.00 217 ARG A C 1
ATOM 1649 O O . ARG A 1 217 ? -12.521 -12.838 15.988 1.00 89.00 217 ARG A O 1
ATOM 1656 N N . ALA A 1 218 ? -10.411 -13.573 16.216 1.00 89.69 218 ALA A N 1
ATOM 1657 C CA . ALA A 1 218 ? -10.762 -14.754 17.010 1.00 89.69 218 ALA A CA 1
ATOM 1658 C C . ALA A 1 218 ? -11.507 -14.406 18.316 1.00 89.69 218 ALA A C 1
ATOM 1660 O O . ALA A 1 218 ? -12.254 -15.230 18.835 1.00 89.69 218 ALA A O 1
ATOM 1661 N N . LYS A 1 219 ? -11.329 -13.180 18.828 1.00 89.81 219 LYS A N 1
ATOM 1662 C CA . LYS A 1 219 ? -12.013 -12.650 20.017 1.00 89.81 219 LYS A CA 1
ATOM 1663 C C . LYS A 1 219 ? -13.226 -11.767 19.694 1.00 89.81 219 LYS A C 1
ATOM 1665 O O . LYS A 1 219 ? -13.850 -11.270 20.622 1.00 89.81 219 LYS A O 1
ATOM 1670 N N . ASN A 1 220 ? -13.562 -11.557 18.418 1.00 86.12 220 ASN A N 1
ATOM 1671 C CA . ASN A 1 220 ? -14.564 -10.585 17.951 1.00 86.12 220 ASN A CA 1
ATOM 1672 C C . ASN A 1 220 ? -14.286 -9.126 18.380 1.00 86.12 220 ASN A C 1
ATOM 1674 O O . ASN A 1 220 ? -15.207 -8.331 18.531 1.00 86.12 220 ASN A O 1
ATOM 1678 N N . LEU A 1 221 ? -13.009 -8.768 18.546 1.00 85.69 221 LEU A N 1
ATOM 1679 C CA . LEU A 1 221 ? -12.530 -7.432 18.943 1.00 85.69 221 LEU A CA 1
ATOM 1680 C C . LEU A 1 221 ? -11.762 -6.729 17.810 1.00 85.69 221 LEU A C 1
ATOM 1682 O O . LEU A 1 221 ? -11.036 -5.759 18.015 1.00 85.69 221 LEU A O 1
ATOM 1686 N N . GLU A 1 222 ? -11.891 -7.238 16.583 1.00 81.38 222 GLU A N 1
ATOM 1687 C CA . GLU A 1 222 ? -11.148 -6.746 15.418 1.00 81.38 222 GLU A CA 1
ATOM 1688 C C . GLU A 1 222 ? -11.422 -5.269 15.120 1.00 81.38 222 GLU A C 1
ATOM 1690 O O . GLU A 1 222 ? -10.573 -4.601 14.553 1.00 81.38 222 GLU A O 1
ATOM 1695 N N . THR A 1 223 ? -12.560 -4.721 15.539 1.00 79.25 223 THR A N 1
ATOM 1696 C CA . THR A 1 223 ? -12.952 -3.329 15.270 1.00 79.25 223 THR A CA 1
ATOM 1697 C C . THR A 1 223 ? -13.260 -2.538 16.541 1.00 79.25 223 THR A C 1
ATOM 1699 O O . THR A 1 223 ? -13.735 -1.414 16.453 1.00 79.25 223 THR A O 1
ATOM 1702 N N . SER A 1 224 ? -12.992 -3.091 17.729 1.00 74.06 224 SER A N 1
ATOM 1703 C CA . SER A 1 224 ? -13.186 -2.359 18.984 1.00 74.06 224 SER A CA 1
ATOM 1704 C C . SER A 1 224 ? -12.040 -1.375 19.225 1.00 74.06 224 SER A C 1
ATOM 1706 O O . SER A 1 224 ? -10.868 -1.745 19.107 1.00 74.06 224 SER A O 1
ATOM 1708 N N . VAL A 1 225 ? -12.376 -0.143 19.607 1.00 66.94 225 VAL A N 1
ATOM 1709 C CA . VAL A 1 225 ? -11.418 0.818 20.166 1.00 66.94 225 VAL A CA 1
ATOM 1710 C C . VAL A 1 225 ? -11.205 0.458 21.635 1.00 66.94 225 VAL A C 1
ATOM 1712 O O . VAL A 1 225 ? -12.168 0.355 22.392 1.00 66.94 225 VAL A O 1
ATOM 1715 N N . ASP A 1 226 ? -9.957 0.226 22.044 1.00 57.88 226 ASP A N 1
ATOM 1716 C CA . ASP A 1 226 ? -9.627 0.017 23.455 1.00 57.88 226 ASP A CA 1
ATOM 1717 C C . ASP A 1 226 ? -9.781 1.351 24.206 1.00 57.88 226 ASP A C 1
ATOM 1719 O O . ASP A 1 226 ? -8.845 2.141 24.287 1.00 57.88 226 ASP A O 1
ATOM 1723 N N . CYS A 1 227 ? -10.958 1.614 24.777 1.00 49.50 227 CYS A N 1
ATOM 1724 C CA . CYS A 1 227 ? -11.227 2.839 25.545 1.00 49.50 227 CYS A CA 1
ATOM 1725 C C . CYS A 1 227 ? -10.523 2.892 26.919 1.00 49.50 227 CYS A C 1
ATOM 1727 O O . CYS A 1 227 ? -10.762 3.806 27.701 1.00 49.50 227 CYS A O 1
ATOM 1729 N N . LYS A 1 228 ? -9.622 1.951 27.234 1.00 42.19 228 LYS A N 1
ATOM 1730 C CA . LYS A 1 228 ? -8.993 1.826 28.565 1.00 42.19 228 LYS A CA 1
ATOM 1731 C C . LYS A 1 228 ? -8.030 2.959 28.949 1.00 42.19 228 LYS A C 1
ATOM 1733 O O . LYS A 1 228 ? -7.467 2.920 30.036 1.00 42.19 228 LYS A O 1
ATOM 1738 N N . ALA A 1 229 ? -7.815 3.956 28.092 1.00 40.94 229 ALA A N 1
ATOM 1739 C CA . ALA A 1 229 ? -6.887 5.052 28.371 1.00 40.94 229 ALA A CA 1
ATOM 1740 C C . ALA A 1 229 ? -7.481 6.194 29.225 1.00 40.94 229 ALA A C 1
ATOM 1742 O O . ALA A 1 229 ? -6.728 7.090 29.598 1.00 40.94 229 ALA A O 1
ATOM 1743 N N . SER A 1 230 ? -8.787 6.189 29.534 1.00 38.56 230 SER A N 1
ATOM 1744 C CA . SER A 1 230 ? -9.442 7.310 30.238 1.00 38.56 230 SER A CA 1
ATOM 1745 C C . SER A 1 230 ? -9.742 7.083 31.726 1.00 38.56 230 SER A C 1
ATOM 1747 O O . SER A 1 230 ? -10.010 8.060 32.419 1.00 38.56 230 SER A O 1
ATOM 1749 N N . ASP A 1 231 ? -9.648 5.857 32.248 1.00 40.09 231 ASP A N 1
ATOM 1750 C CA . ASP A 1 231 ? -10.019 5.577 33.651 1.00 40.09 231 ASP A CA 1
ATOM 1751 C C . ASP A 1 231 ? -8.857 5.762 34.644 1.00 40.09 231 ASP A C 1
ATOM 1753 O O . ASP A 1 231 ? -9.029 5.618 35.847 1.00 40.09 231 ASP A O 1
ATOM 1757 N N . ALA A 1 232 ? -7.658 6.123 34.177 1.00 39.31 232 ALA A N 1
ATOM 1758 C CA . ALA A 1 232 ? -6.486 6.295 35.044 1.00 39.31 232 ALA A CA 1
ATOM 1759 C C . ALA A 1 232 ? -6.356 7.705 35.665 1.00 39.31 232 ALA A C 1
ATOM 1761 O O . ALA A 1 232 ? -5.295 8.040 36.186 1.00 39.31 232 ALA A O 1
ATOM 1762 N N . GLY A 1 233 ? -7.391 8.550 35.579 1.00 37.94 233 GLY A N 1
ATOM 1763 C CA . GLY A 1 233 ? -7.310 9.959 35.991 1.00 37.94 233 GLY A CA 1
ATOM 1764 C C . GLY A 1 233 ? -8.454 10.496 36.852 1.00 37.94 233 GLY A C 1
ATOM 1765 O O . GLY A 1 233 ? -8.426 11.684 37.150 1.00 37.94 233 GLY A O 1
ATOM 1766 N N . SER A 1 234 ? -9.440 9.678 37.242 1.00 36.75 234 SER A N 1
ATOM 1767 C CA . SER A 1 234 ? -10.653 10.156 37.938 1.00 36.75 234 SER A CA 1
ATOM 1768 C C . SER A 1 234 ? -10.787 9.720 39.406 1.00 36.75 234 SER A C 1
ATOM 1770 O O . SER A 1 234 ? -11.781 10.070 40.032 1.00 36.75 234 SER A O 1
ATOM 1772 N N . ASP A 1 235 ? -9.806 9.018 39.980 1.00 38.09 235 ASP A N 1
ATOM 1773 C CA . ASP A 1 235 ? -9.909 8.493 41.357 1.00 38.09 235 ASP A CA 1
ATOM 1774 C C . ASP A 1 235 ? -9.113 9.306 42.400 1.00 38.09 235 ASP A C 1
ATOM 1776 O O . ASP A 1 235 ? -8.841 8.820 43.494 1.00 38.09 235 ASP A O 1
ATOM 1780 N N . ASN A 1 236 ? -8.748 10.557 42.099 1.00 38.22 236 ASN A N 1
ATOM 1781 C CA . ASN A 1 236 ? -8.056 11.449 43.042 1.00 38.22 236 ASN A CA 1
ATOM 1782 C C . ASN A 1 236 ? -8.940 12.633 43.481 1.00 38.22 236 ASN A C 1
ATOM 1784 O O . ASN A 1 236 ? -8.533 13.786 43.404 1.00 38.22 236 ASN A O 1
ATOM 1788 N N . GLU A 1 237 ? -10.141 12.345 43.981 1.00 38.06 237 GLU A N 1
ATOM 1789 C CA . GLU A 1 237 ? -10.930 13.276 44.801 1.00 38.06 237 GLU A CA 1
ATOM 1790 C C . GLU A 1 237 ? -11.565 12.514 45.972 1.00 38.06 237 GLU A C 1
ATOM 1792 O O . GLU A 1 237 ? -12.659 11.975 45.853 1.00 38.06 237 GLU A O 1
ATOM 1797 N N . ASN A 1 238 ? -10.840 12.397 47.090 1.00 37.12 238 ASN A N 1
ATOM 1798 C CA . ASN A 1 238 ? -11.290 12.804 48.432 1.00 37.12 238 ASN A CA 1
ATOM 1799 C C . ASN A 1 238 ? -10.327 12.263 49.496 1.00 37.12 238 ASN A C 1
ATOM 1801 O O . ASN A 1 238 ? -10.464 11.143 49.985 1.00 37.12 238 ASN A O 1
ATOM 1805 N N . ALA A 1 239 ? -9.372 13.093 49.899 1.00 33.31 239 ALA A N 1
ATOM 1806 C CA . ALA A 1 239 ? -8.701 12.944 51.180 1.00 33.31 239 ALA A CA 1
ATOM 1807 C C . ALA A 1 239 ? -8.548 14.336 51.797 1.00 33.31 239 ALA A C 1
ATOM 1809 O O . ALA A 1 239 ? -7.590 15.049 51.522 1.00 33.31 239 ALA A O 1
ATOM 1810 N N . THR A 1 240 ? -9.563 14.687 52.591 1.00 36.38 240 THR A N 1
ATOM 1811 C CA . THR A 1 240 ? -9.466 15.450 53.845 1.00 36.38 240 THR A CA 1
ATOM 1812 C C . THR A 1 240 ? -8.647 16.742 53.819 1.00 36.38 240 THR A C 1
ATOM 1814 O O . THR A 1 240 ? -7.436 16.719 54.032 1.00 36.38 240 THR A O 1
ATOM 1817 N N . SER A 1 241 ? -9.341 17.876 53.719 1.00 33.66 241 SER A N 1
ATOM 1818 C CA . SER A 1 241 ? -8.958 19.077 54.464 1.00 33.66 241 SER A CA 1
ATOM 1819 C C . SER A 1 241 ? -9.985 19.295 55.572 1.00 33.66 241 SER A C 1
ATOM 1821 O O . SER A 1 241 ? -11.175 19.450 55.302 1.00 33.66 241 SER A O 1
ATOM 1823 N N . GLU A 1 242 ? -9.503 19.200 56.807 1.00 40.28 242 GLU A N 1
ATOM 1824 C CA . GLU A 1 242 ? -10.169 19.671 58.017 1.00 40.28 242 GLU A CA 1
ATOM 1825 C C . GLU A 1 242 ? -10.569 21.136 57.828 1.00 40.28 242 GLU A C 1
ATOM 1827 O O . GLU A 1 242 ? -9.727 21.943 57.446 1.00 40.28 242 GLU A O 1
ATOM 1832 N N . ASP A 1 243 ? -11.828 21.460 58.107 1.00 37.12 243 ASP A N 1
ATOM 1833 C CA . A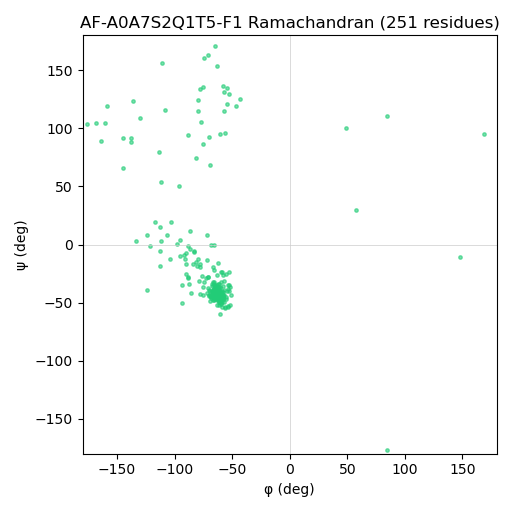SP A 1 243 ? -12.225 22.812 58.483 1.00 37.12 243 ASP A CA 1
ATOM 1834 C C . ASP A 1 243 ? -13.188 22.704 59.667 1.00 37.12 243 ASP A C 1
ATOM 1836 O O . ASP A 1 243 ? -14.191 21.983 59.643 1.00 37.12 243 ASP A O 1
ATOM 1840 N N . ASP A 1 244 ? -12.777 23.387 60.728 1.00 36.84 244 ASP A N 1
ATOM 1841 C CA . ASP A 1 244 ? -13.455 23.586 61.993 1.00 36.84 244 ASP A CA 1
ATOM 1842 C C . ASP A 1 244 ? -14.830 24.242 61.801 1.00 36.84 244 ASP A C 1
ATOM 1844 O O . ASP A 1 244 ? -14.946 25.239 61.096 1.00 36.84 244 ASP A O 1
ATOM 1848 N N . ASP A 1 245 ? -15.851 23.749 62.508 1.00 35.12 245 ASP A N 1
ATOM 1849 C CA . ASP A 1 245 ? -16.833 24.635 63.148 1.00 35.12 245 ASP A CA 1
ATOM 1850 C C . ASP A 1 245 ? -17.650 23.870 64.198 1.00 35.12 245 ASP A C 1
ATOM 1852 O O . ASP A 1 245 ? -18.707 23.282 63.956 1.00 35.12 245 ASP A O 1
ATOM 1856 N N . ALA A 1 246 ? -17.125 23.871 65.423 1.00 39.31 246 ALA A N 1
ATOM 1857 C CA . ALA A 1 246 ? -17.879 23.531 66.615 1.00 39.31 246 ALA A CA 1
ATOM 1858 C C . ALA A 1 246 ? -18.544 24.804 67.150 1.00 39.31 246 ALA A C 1
ATOM 1860 O O . ALA A 1 246 ? -17.941 25.556 67.909 1.00 39.31 246 ALA A O 1
ATOM 1861 N N . THR A 1 247 ? -19.795 25.051 66.770 1.00 32.25 247 THR A N 1
ATOM 1862 C CA . THR A 1 247 ? -20.758 25.813 67.584 1.00 32.25 247 THR A CA 1
ATOM 1863 C C . THR A 1 247 ? -22.163 25.670 67.004 1.00 32.25 247 THR A C 1
ATOM 1865 O O . THR A 1 247 ? -22.514 26.338 66.042 1.00 32.25 247 THR A O 1
ATOM 1868 N N . LEU A 1 248 ? -23.015 24.859 67.636 1.00 34.75 248 LEU A N 1
ATOM 1869 C CA . LEU A 1 248 ? -24.369 25.320 67.940 1.00 34.75 248 LEU A CA 1
ATOM 1870 C C . LEU A 1 248 ? -24.979 24.506 69.083 1.00 34.75 248 LEU A C 1
ATOM 1872 O O . LEU A 1 248 ? -25.147 23.291 69.020 1.00 34.75 248 LEU A O 1
ATOM 1876 N N . SER A 1 249 ? -25.294 25.247 70.130 1.00 36.03 249 SER A N 1
ATOM 1877 C CA . SER A 1 249 ? -26.100 24.907 71.286 1.00 36.03 249 SER A CA 1
ATOM 1878 C C . SER A 1 249 ? -27.481 24.394 70.866 1.00 36.03 249 SER A C 1
ATOM 1880 O O . SER A 1 249 ? -28.157 25.034 70.062 1.00 36.03 249 SER A O 1
ATOM 1882 N N . ALA A 1 250 ? -27.935 23.303 71.478 1.00 35.72 250 ALA A N 1
ATOM 1883 C CA . ALA A 1 250 ? -29.348 22.962 71.567 1.00 35.72 250 ALA A CA 1
ATOM 1884 C C . ALA A 1 250 ? -29.661 22.645 73.035 1.00 35.72 250 ALA A C 1
ATOM 1886 O O . ALA A 1 250 ? -29.169 21.665 73.592 1.00 35.72 250 ALA A O 1
ATOM 1887 N N . GLU A 1 251 ? -30.407 23.551 73.664 1.00 35.69 251 GLU A N 1
ATOM 1888 C CA . GLU A 1 251 ? -31.119 23.316 74.918 1.00 35.69 251 GLU A CA 1
ATOM 1889 C C . GLU A 1 251 ? -32.309 22.365 74.693 1.00 35.69 251 GLU A C 1
ATOM 1891 O O . GLU A 1 251 ? -32.824 22.271 73.577 1.00 35.69 251 GLU A O 1
ATOM 1896 N N . VAL A 1 252 ? -32.805 21.818 75.813 1.00 34.00 252 VAL A N 1
ATOM 1897 C CA . VAL A 1 252 ? -34.077 21.091 76.020 1.00 34.00 252 VAL A CA 1
ATOM 1898 C C . VAL A 1 252 ? -33.972 19.597 75.671 1.00 34.00 252 VAL A C 1
ATOM 1900 O O . VAL A 1 252 ? -33.756 19.233 74.522 1.00 34.00 252 VAL A O 1
ATOM 1903 N N . GLU A 1 253 ? -34.019 18.672 76.635 1.00 31.81 253 GLU A N 1
ATOM 1904 C CA . GLU A 1 253 ? -35.023 18.493 77.706 1.00 31.81 253 GLU A CA 1
ATOM 1905 C C . GLU A 1 253 ? -34.417 17.957 79.020 1.00 31.81 253 GLU A C 1
ATOM 1907 O O . GLU A 1 253 ? -33.500 17.103 78.953 1.00 31.81 253 GLU A O 1
#

pLDDT: mean 75.0, std 20.94, range [30.3, 94.75]

Mean predicted aligned error: 12.83 Å

Organism: NCBI:txid1333877

Sequence (253 aa):
YASSEDSAQFKFRRKLSLPAAGLCGGSNGLADLRVVLSSLRTWLFFLGYGVCATSGVWGLVIFQGVVMEQQGYNEHMANQLTAWMPIVANATFVFAPLVGMLIDAKGFAPAILSQCFWVVAFAALIWRAPLGGQWGSLLALNLLNCHVYAIQFSYINKTYSGENFGLVMSLSCLAQSAINPLALAWSSAERGTAAVVFTGLALLICGPWAVVQWRLRAKNLETSVDCKASDAGSDNENATSEDDDATLSAEVE

InterPro domains:
  IPR036259 MFS transporter superfamily [SSF103473] (31-221)

Foldseek 3Di:
DDDDDVVVVVVVPPPPPPPPQDDPPDPPVVVVVCLCVVDPLLVLLLQLLLLLVLLLVLLVLLLLVVLVVCCVPPVPLSVVCVVCLVVLLVCLVVCLVVLLVCCVVPNCLVLLVVLLVLLLQLLCQSQDPDSVSVVVNSNSSSNNVSSSVSSLQNLLPQQDDPVCSVVSSVVSVVSNVVSNVVSVVCSPPRSNVSSCVSSVSSCVSSVVSSVVLNVCVVVVNNRHRPPVPPPPPPPPPDDDDDDDDPDDDDDDD